Protein AF-A0A7S1FC32-F1 (afdb_monomer_lite)

Radius of gyration: 18.6 Å; chains: 1; bounding box: 52×44×43 Å

Foldseek 3Di:
DQLVVLLVVLLVLLCVVCVVPPPPRDDDDDLPDEDDLPAQEDEQ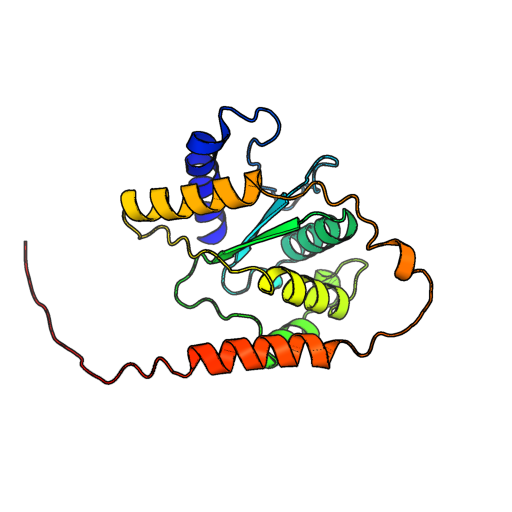RQDVCQLLALSSLRNLLSCVVSVHYYAYEYADPPGDQDDPVNLVVLQPHDPSSNPPDHSVSSVVSSLRNVVDPYQYAYPPDDPVVNNVSSNVVSVVVVPDPPPPCPVPPPPVDDDPDPCPVVSVVSVVVVVVVVVVPPPDDDDDDDDDDD

Sequence (194 aa):
GEAVCAAFLMKELLLQHLTHLVEAVPHVLTEKETLPPNTRTVIVICSNGCFRQPHYVRQILEAEAAGVSFVPVVVEENFRFPCDLFYEEILELPPNVFGDCNAHDLIDVIGRIFLDIATGVFCQDSEKVLAVRVASLAARIAWQPTTKSTYREKRAHGTTFARTSEIQLHFDKLRDTASDCSLSSKADSWVAEV

Organism: Noctiluca scintillans (NCBI:txid2966)

Structure (mmCIF, N/CA/C/O backbone):
data_AF-A0A7S1FC32-F1
#
_entry.id   AF-A0A7S1FC32-F1
#
loop_
_atom_site.group_PDB
_atom_site.id
_atom_site.type_symbol
_atom_site.label_atom_id
_atom_site.label_alt_id
_atom_site.label_comp_id
_atom_site.label_asym_id
_atom_site.label_entity_id
_atom_site.label_seq_id
_atom_site.pdbx_PDB_ins_code
_atom_site.Cartn_x
_atom_site.Cartn_y
_atom_site.Cartn_z
_atom_site.occupancy
_atom_site.B_iso_or_equiv
_atom_site.auth_seq_id
_atom_site.auth_comp_id
_atom_site.auth_asym_id
_atom_site.auth_atom_id
_atom_site.pdbx_PDB_model_num
ATOM 1 N N . GLY A 1 1 ? -1.340 15.687 0.206 1.00 78.69 1 GLY A N 1
ATOM 2 C CA . GLY A 1 1 ? -2.350 15.014 -0.632 1.00 78.69 1 GLY A CA 1
ATOM 3 C C . GLY A 1 1 ? -3.261 14.182 0.243 1.00 78.69 1 GLY A C 1
ATOM 4 O O . GLY A 1 1 ? -2.867 13.866 1.363 1.00 78.69 1 GLY A O 1
ATOM 5 N N . GLU A 1 2 ? -4.449 13.841 -0.248 1.00 88.75 2 GLU A N 1
ATOM 6 C CA . GLU A 1 2 ? -5.474 13.082 0.490 1.00 88.75 2 GLU A CA 1
ATOM 7 C C . GLU A 1 2 ? -4.938 11.751 1.035 1.00 88.75 2 GLU A C 1
ATOM 9 O O . GLU A 1 2 ? -5.150 11.449 2.205 1.00 88.75 2 GLU A O 1
ATOM 14 N N . ALA A 1 3 ? -4.110 11.037 0.261 1.00 94.38 3 ALA A N 1
ATOM 15 C CA . ALA A 1 3 ? -3.444 9.804 0.693 1.00 94.38 3 ALA A CA 1
ATOM 16 C C . ALA A 1 3 ? -2.614 9.956 1.979 1.00 94.38 3 ALA A C 1
ATOM 18 O O . ALA A 1 3 ? -2.668 9.105 2.861 1.00 94.38 3 ALA A O 1
ATOM 19 N N . VAL A 1 4 ? -1.870 11.057 2.119 1.00 94.81 4 VAL A N 1
ATOM 20 C CA . VAL A 1 4 ? -1.062 11.315 3.322 1.00 94.81 4 VAL A CA 1
ATOM 21 C C . VAL A 1 4 ? -1.974 11.576 4.519 1.00 94.81 4 VAL A C 1
ATOM 23 O O . VAL A 1 4 ? -1.743 11.037 5.596 1.00 94.81 4 VAL A O 1
ATOM 26 N N . CYS A 1 5 ? -3.039 12.359 4.326 1.00 95.31 5 CYS A N 1
ATOM 27 C CA . CYS A 1 5 ? -4.031 12.610 5.371 1.00 95.31 5 CYS A CA 1
ATOM 28 C C . CYS A 1 5 ? -4.703 11.305 5.824 1.00 95.31 5 CYS A C 1
ATOM 30 O O . CYS A 1 5 ? -4.748 11.029 7.022 1.00 95.31 5 CYS A O 1
ATOM 32 N N . ALA A 1 6 ? -5.126 10.465 4.876 1.00 96.06 6 ALA A N 1
ATOM 33 C CA . ALA A 1 6 ? -5.700 9.154 5.153 1.00 96.06 6 ALA A CA 1
ATOM 34 C C . ALA A 1 6 ? -4.716 8.232 5.889 1.00 96.06 6 ALA A C 1
ATOM 36 O O . ALA A 1 6 ? -5.108 7.551 6.833 1.00 96.06 6 ALA A O 1
ATOM 37 N N . ALA A 1 7 ? -3.428 8.248 5.527 1.00 97.50 7 ALA A N 1
ATOM 38 C CA . ALA A 1 7 ? -2.396 7.473 6.215 1.00 97.50 7 ALA A CA 1
ATOM 39 C C . ALA A 1 7 ? -2.260 7.870 7.696 1.00 97.50 7 ALA A C 1
ATOM 41 O O . ALA A 1 7 ? -2.220 6.999 8.565 1.00 97.50 7 ALA A O 1
ATOM 42 N N . PHE A 1 8 ? -2.230 9.174 7.999 1.00 97.50 8 PHE A N 1
ATOM 43 C CA . PHE A 1 8 ? -2.172 9.660 9.382 1.00 97.50 8 PHE A CA 1
ATOM 44 C C . PHE A 1 8 ? -3.459 9.369 10.156 1.00 97.50 8 PHE A C 1
ATOM 46 O O . PHE A 1 8 ? -3.384 8.893 11.285 1.00 97.50 8 PHE A O 1
ATOM 53 N N . LEU A 1 9 ? -4.630 9.577 9.547 1.00 96.44 9 LEU A N 1
ATOM 54 C CA . LEU A 1 9 ? -5.909 9.225 10.164 1.00 96.44 9 LEU A CA 1
ATOM 55 C C . LEU A 1 9 ? -5.961 7.732 10.510 1.00 96.44 9 LEU A C 1
ATOM 57 O O . LEU A 1 9 ? -6.300 7.359 11.630 1.00 96.44 9 LEU A O 1
ATOM 61 N N . MET A 1 10 ? -5.569 6.868 9.573 1.00 96.69 10 MET A N 1
ATOM 62 C CA . MET A 1 10 ? -5.528 5.431 9.812 1.00 96.69 10 MET A CA 1
ATOM 63 C C . MET A 1 10 ? -4.520 5.036 10.875 1.00 96.69 10 MET A C 1
ATOM 65 O O . MET A 1 10 ? -4.824 4.146 11.659 1.00 96.69 10 MET A O 1
ATOM 69 N N . LYS A 1 11 ? -3.351 5.680 10.937 1.00 97.12 11 LYS A N 1
ATOM 70 C CA . LYS A 1 11 ? -2.395 5.461 12.026 1.00 97.12 11 LYS A CA 1
ATOM 71 C C . LYS A 1 11 ? -3.059 5.704 13.383 1.00 97.12 11 LYS A C 1
ATOM 73 O O . LYS A 1 11 ? -2.991 4.826 14.239 1.00 97.12 11 LYS A O 1
ATOM 78 N N . GLU A 1 12 ? -3.732 6.841 13.559 1.00 96.94 12 GLU A N 1
ATOM 79 C CA . GLU A 1 12 ? -4.406 7.183 14.820 1.00 96.94 12 GLU A CA 1
ATOM 80 C C . GLU A 1 12 ? -5.538 6.206 15.165 1.00 96.94 12 GLU A C 1
ATOM 82 O O . GLU A 1 12 ? -5.648 5.755 16.305 1.00 96.94 12 GLU A O 1
ATOM 87 N N . LEU A 1 13 ? -6.351 5.812 14.182 1.00 96.69 13 LEU A N 1
ATOM 88 C CA . LEU A 1 13 ? -7.443 4.863 14.409 1.00 96.69 13 LEU A CA 1
ATOM 89 C C . LEU A 1 13 ? -6.926 3.439 14.680 1.00 96.69 13 LEU A C 1
ATOM 91 O O . LEU A 1 13 ? -7.423 2.759 15.574 1.00 96.69 13 LEU A O 1
ATOM 95 N N . LEU A 1 14 ? -5.900 2.980 13.956 1.00 96.75 14 LEU A N 1
ATOM 96 C CA . LEU A 1 14 ? -5.295 1.659 14.158 1.00 96.75 14 LEU A CA 1
ATOM 97 C C . LEU A 1 14 ? -4.626 1.543 15.525 1.00 96.75 14 LEU A C 1
ATOM 99 O O . LEU A 1 14 ? -4.700 0.479 16.139 1.00 96.75 14 LEU A O 1
ATOM 103 N N . LEU A 1 15 ? -4.013 2.619 16.031 1.00 95.69 15 LEU A N 1
ATOM 104 C CA . LEU A 1 15 ? -3.405 2.629 17.363 1.00 95.69 15 LEU A CA 1
ATOM 105 C C . LEU A 1 15 ? -4.393 2.188 18.445 1.00 95.69 15 LEU A C 1
ATOM 107 O O . LEU A 1 15 ? -4.010 1.419 19.322 1.00 95.69 15 LEU A O 1
ATOM 111 N N . GLN A 1 16 ? -5.667 2.577 18.341 1.00 95.44 16 GLN A N 1
ATOM 112 C CA . GLN A 1 16 ? -6.713 2.192 19.296 1.00 95.44 16 GLN A CA 1
ATOM 113 C C . GLN A 1 16 ? -6.929 0.672 19.350 1.00 95.44 16 GLN A C 1
ATOM 115 O O . GLN A 1 16 ? -7.218 0.121 20.413 1.00 95.44 16 GLN A O 1
ATOM 120 N N . HIS A 1 17 ? -6.731 -0.019 18.226 1.00 95.31 17 HIS A N 1
ATOM 121 C CA . HIS A 1 17 ? -6.884 -1.469 18.116 1.00 95.31 17 HIS A CA 1
ATOM 122 C C . HIS A 1 17 ? -5.584 -2.239 18.374 1.00 95.31 17 HIS A C 1
ATOM 124 O O . HIS A 1 17 ? -5.639 -3.409 18.745 1.00 95.31 17 HIS A O 1
ATOM 130 N N . LEU A 1 18 ? -4.424 -1.602 18.204 1.00 92.94 18 LEU A N 1
ATOM 131 C CA . LEU A 1 18 ? -3.104 -2.237 18.295 1.00 92.94 18 LEU A CA 1
ATOM 132 C C . LEU A 1 18 ? -2.361 -1.920 19.603 1.00 92.94 18 LEU A C 1
ATOM 134 O O . LEU A 1 18 ? -1.224 -2.346 19.772 1.00 92.94 18 LEU A O 1
ATOM 138 N N . THR A 1 19 ? -2.996 -1.234 20.560 1.00 91.56 19 THR A N 1
ATOM 139 C CA . THR A 1 19 ? -2.400 -0.872 21.867 1.00 91.56 19 THR A CA 1
ATOM 140 C C . THR A 1 19 ? -1.794 -2.049 22.639 1.00 91.56 19 THR A C 1
ATOM 142 O O . THR A 1 19 ? -0.833 -1.873 23.382 1.00 91.56 19 THR A O 1
ATOM 145 N N . HIS A 1 20 ? -2.333 -3.256 22.460 1.00 90.44 20 HIS A N 1
ATOM 146 C CA . HIS A 1 20 ? -1.852 -4.477 23.107 1.00 90.44 20 HIS A CA 1
ATOM 147 C C . HIS A 1 20 ? -0.639 -5.112 22.399 1.00 90.44 20 HIS A C 1
ATOM 149 O O . HIS A 1 20 ? -0.040 -6.047 22.928 1.00 90.44 20 HIS A O 1
ATOM 155 N N . LEU A 1 21 ? -0.258 -4.607 21.222 1.00 87.50 21 LEU A N 1
ATOM 156 C CA . LEU A 1 21 ? 0.836 -5.097 20.389 1.00 87.50 21 LEU A CA 1
ATOM 157 C C . LEU A 1 21 ? 1.914 -4.014 20.272 1.00 87.50 21 LEU A C 1
ATOM 159 O O . LEU A 1 21 ? 1.967 -3.271 19.296 1.00 87.50 21 LEU A O 1
ATOM 163 N N . VAL A 1 22 ? 2.810 -3.941 21.261 1.00 83.50 22 VAL A N 1
ATOM 164 C CA . VAL A 1 22 ? 3.895 -2.935 21.307 1.00 83.50 22 VAL A CA 1
ATOM 165 C C . VAL A 1 22 ? 4.776 -2.966 20.046 1.00 83.50 22 VAL A C 1
ATOM 167 O O . VAL A 1 22 ? 5.282 -1.935 19.616 1.00 83.50 22 VAL A O 1
ATOM 170 N N . GLU A 1 23 ? 4.919 -4.133 19.413 1.00 85.81 23 GLU A N 1
ATOM 171 C CA . GLU A 1 23 ? 5.690 -4.312 18.174 1.00 85.81 23 GLU A CA 1
ATOM 172 C C . GLU A 1 23 ? 4.935 -3.893 16.897 1.00 85.81 23 GLU A C 1
ATOM 174 O O . GLU A 1 23 ? 5.542 -3.826 15.831 1.00 85.81 23 GLU A O 1
ATOM 179 N N . ALA A 1 24 ? 3.628 -3.623 16.977 1.00 84.31 24 ALA A N 1
ATOM 180 C CA . ALA A 1 24 ? 2.762 -3.357 15.824 1.00 84.31 24 ALA A CA 1
ATOM 181 C C . ALA A 1 24 ? 2.322 -1.887 15.720 1.00 84.31 24 ALA A C 1
ATOM 183 O O . ALA A 1 24 ? 1.296 -1.588 15.111 1.00 84.31 24 ALA A O 1
ATOM 184 N N . VAL A 1 25 ? 3.080 -0.961 16.314 1.00 91.50 25 VAL A N 1
ATOM 185 C CA . VAL A 1 25 ? 2.805 0.480 16.221 1.00 91.50 25 VAL A CA 1
ATOM 186 C C . VAL A 1 25 ? 2.907 0.928 14.754 1.00 91.50 25 VAL A C 1
ATOM 188 O O . VAL A 1 25 ? 3.991 0.831 14.173 1.00 91.50 25 VAL A O 1
ATOM 191 N N . PRO A 1 26 ? 1.821 1.439 14.137 1.00 94.81 26 PRO A N 1
ATOM 192 C CA . PRO A 1 26 ? 1.869 1.873 12.747 1.00 94.81 26 PRO A CA 1
ATOM 193 C C . PRO A 1 26 ? 2.801 3.076 12.562 1.00 94.81 26 PRO A C 1
ATOM 195 O O . PRO A 1 26 ? 2.748 4.056 13.313 1.00 94.81 26 PRO A O 1
ATOM 198 N N . HIS A 1 27 ? 3.619 3.029 11.512 1.00 96.50 27 HIS A N 1
ATOM 199 C CA . HIS A 1 27 ? 4.513 4.113 11.106 1.00 96.50 27 HIS A CA 1
ATOM 200 C C . HIS A 1 27 ? 4.222 4.521 9.662 1.00 96.50 27 HIS A C 1
ATOM 202 O O . HIS A 1 27 ? 4.074 3.664 8.794 1.00 96.50 27 HIS A O 1
ATOM 208 N N . VAL A 1 28 ? 4.136 5.828 9.409 1.00 97.62 28 VAL A N 1
ATOM 209 C CA . VAL A 1 28 ? 3.947 6.377 8.059 1.00 97.62 28 VAL A CA 1
ATOM 210 C C . VAL A 1 28 ? 5.320 6.758 7.529 1.00 97.62 28 VAL A C 1
ATOM 212 O O . VAL A 1 28 ? 5.948 7.663 8.075 1.00 97.62 28 VAL A O 1
ATOM 215 N N . LEU A 1 29 ? 5.776 6.068 6.483 1.00 97.69 29 LEU A N 1
ATOM 216 C CA . LEU A 1 29 ? 7.071 6.349 5.872 1.00 97.69 29 LEU A CA 1
ATOM 217 C C . LEU A 1 29 ? 7.048 7.682 5.124 1.00 97.69 29 LEU A C 1
ATOM 219 O O . LEU A 1 29 ? 6.144 7.966 4.339 1.00 97.69 29 LEU A O 1
ATOM 223 N N . THR A 1 30 ? 8.082 8.485 5.339 1.00 97.00 30 THR A N 1
ATOM 224 C CA . THR A 1 30 ? 8.369 9.678 4.538 1.00 97.00 30 THR A CA 1
ATOM 225 C C . THR A 1 30 ? 9.173 9.314 3.288 1.00 97.00 30 THR A C 1
ATOM 227 O O . THR A 1 30 ? 9.735 8.226 3.183 1.00 97.00 30 THR A O 1
ATOM 230 N N . GLU A 1 31 ? 9.288 10.236 2.331 1.00 95.88 31 GLU A N 1
ATOM 231 C CA . GLU A 1 31 ? 9.962 9.994 1.042 1.00 95.88 31 GLU A CA 1
ATOM 232 C C . GLU A 1 31 ? 11.430 9.545 1.173 1.00 95.88 31 GLU A C 1
ATOM 234 O O . GLU A 1 31 ? 11.953 8.831 0.313 1.00 95.88 31 GLU A O 1
ATOM 239 N N . LYS A 1 32 ? 12.098 9.975 2.252 1.00 96.94 32 LYS A N 1
ATOM 240 C CA . LYS A 1 32 ? 13.522 9.720 2.524 1.00 96.94 32 LYS A CA 1
ATOM 241 C C . LYS A 1 32 ? 13.759 8.478 3.377 1.00 96.94 32 LYS A C 1
ATOM 243 O O . LYS A 1 32 ? 14.897 8.035 3.490 1.00 96.94 32 LYS A O 1
ATOM 248 N N . GLU A 1 33 ? 12.715 7.943 3.997 1.00 97.12 33 GLU A N 1
ATOM 249 C CA . GLU A 1 33 ? 12.829 6.769 4.851 1.00 97.12 33 GLU A CA 1
ATOM 250 C C . GLU A 1 33 ? 12.877 5.488 4.015 1.00 97.12 33 GLU A C 1
ATOM 252 O O . GLU A 1 33 ? 12.403 5.428 2.873 1.00 97.12 33 GLU A O 1
ATOM 257 N N . THR A 1 34 ? 13.490 4.464 4.596 1.00 95.75 34 THR A N 1
ATOM 258 C CA . THR A 1 34 ? 13.509 3.089 4.090 1.00 95.75 34 THR A CA 1
ATOM 259 C C . THR A 1 34 ? 12.627 2.223 4.971 1.00 95.75 34 THR A C 1
ATOM 261 O O . THR A 1 34 ? 12.350 2.567 6.124 1.00 95.75 34 THR A O 1
ATOM 264 N N . LEU A 1 35 ? 12.226 1.067 4.455 1.00 96.25 35 LEU A N 1
ATOM 265 C CA . LEU A 1 35 ?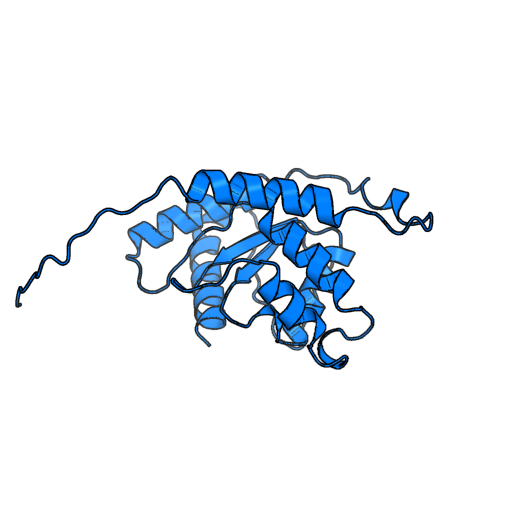 11.449 0.117 5.239 1.00 96.25 35 LEU A CA 1
ATOM 266 C C . LEU A 1 35 ? 12.228 -0.365 6.486 1.00 96.25 35 LEU A C 1
ATOM 268 O O . LEU A 1 35 ? 13.369 -0.818 6.354 1.00 96.25 35 LEU A O 1
ATOM 272 N N . PRO A 1 36 ? 11.643 -0.320 7.701 1.00 95.44 36 PRO A N 1
ATOM 273 C CA . PRO A 1 36 ? 12.274 -0.890 8.887 1.00 95.44 36 PRO A CA 1
ATOM 274 C C . PRO A 1 36 ? 12.515 -2.404 8.734 1.00 95.44 36 PRO A C 1
ATOM 276 O O . PRO A 1 36 ? 11.639 -3.109 8.226 1.00 95.44 36 PRO A O 1
ATOM 279 N N . PRO A 1 37 ? 13.642 -2.949 9.232 1.00 92.62 37 PRO A N 1
ATOM 280 C CA . PRO A 1 37 ? 14.048 -4.337 8.971 1.00 92.62 37 PRO A CA 1
ATOM 281 C C . PRO A 1 37 ? 13.126 -5.396 9.593 1.00 92.62 37 PRO A C 1
ATOM 283 O O . PRO A 1 37 ? 13.114 -6.538 9.147 1.00 92.62 37 PRO A O 1
ATOM 286 N N . ASN A 1 38 ? 12.347 -5.026 10.612 1.00 91.94 38 ASN A N 1
ATOM 287 C CA . ASN A 1 38 ? 11.431 -5.928 11.316 1.00 91.94 38 ASN A CA 1
ATOM 288 C C . ASN A 1 38 ? 9.975 -5.782 10.848 1.00 91.94 38 ASN A C 1
ATOM 290 O O . ASN A 1 38 ? 9.065 -6.297 11.500 1.00 91.94 38 ASN A O 1
ATOM 294 N N . THR A 1 39 ? 9.738 -5.063 9.748 1.00 94.62 39 THR A N 1
ATOM 295 C CA . THR A 1 39 ? 8.392 -4.911 9.193 1.00 94.62 39 THR A CA 1
ATOM 296 C C . THR A 1 39 ? 7.863 -6.271 8.747 1.00 94.62 39 THR A C 1
ATOM 298 O O . THR A 1 39 ? 8.551 -6.995 8.037 1.00 94.62 39 THR A O 1
ATOM 301 N N . ARG A 1 40 ? 6.642 -6.627 9.163 1.00 93.31 40 ARG A N 1
ATOM 302 C CA . ARG A 1 40 ? 5.955 -7.864 8.731 1.00 93.31 40 ARG A CA 1
ATOM 303 C C . ARG A 1 40 ? 4.798 -7.602 7.775 1.00 93.31 40 ARG A C 1
ATOM 305 O O . ARG A 1 40 ? 4.471 -8.461 6.961 1.00 93.31 40 ARG A O 1
ATOM 312 N N . THR A 1 41 ? 4.212 -6.411 7.862 1.00 95.06 41 THR A N 1
ATOM 313 C CA . THR A 1 41 ? 3.053 -6.002 7.072 1.00 95.06 41 THR A CA 1
ATOM 314 C C . THR A 1 41 ? 3.215 -4.551 6.641 1.00 95.06 41 THR A C 1
ATOM 316 O O . THR A 1 41 ? 3.586 -3.707 7.455 1.00 95.06 41 THR A O 1
ATOM 319 N N . VAL A 1 42 ? 2.906 -4.254 5.382 1.00 97.19 42 VAL A N 1
ATOM 320 C CA . VAL A 1 42 ? 2.833 -2.893 4.842 1.00 97.19 42 VAL A CA 1
ATOM 321 C C . VAL A 1 42 ? 1.398 -2.599 4.435 1.00 97.19 42 VAL A C 1
ATOM 323 O O . VAL A 1 42 ? 0.797 -3.330 3.648 1.00 97.19 42 VAL A O 1
ATOM 326 N N . ILE A 1 43 ? 0.852 -1.506 4.962 1.00 97.62 43 ILE A N 1
ATOM 327 C CA . ILE A 1 43 ? -0.436 -0.973 4.522 1.00 97.62 43 ILE A CA 1
ATOM 328 C C . ILE A 1 43 ? -0.173 -0.086 3.307 1.00 97.62 43 ILE A C 1
ATOM 330 O O . ILE A 1 43 ? 0.536 0.915 3.405 1.00 97.62 43 ILE A O 1
ATOM 334 N N . VAL A 1 44 ? -0.732 -0.463 2.163 1.00 98.00 44 VAL A N 1
ATOM 335 C CA . VAL A 1 44 ? -0.535 0.237 0.891 1.00 98.00 44 VAL A CA 1
ATOM 336 C C . VAL A 1 44 ? -1.688 1.216 0.709 1.00 98.00 44 VAL A C 1
ATOM 338 O O . VAL A 1 44 ? -2.825 0.804 0.501 1.00 98.00 44 VAL A O 1
ATOM 341 N N . ILE A 1 45 ? -1.404 2.514 0.816 1.00 98.06 45 ILE A N 1
ATOM 342 C CA . ILE A 1 45 ? -2.404 3.573 0.628 1.00 98.06 45 ILE A CA 1
ATOM 343 C C . ILE A 1 45 ? -2.619 3.806 -0.865 1.00 98.06 45 ILE A C 1
ATOM 345 O O . ILE A 1 45 ? -1.778 4.408 -1.531 1.00 98.06 45 ILE A O 1
ATOM 349 N N . CYS A 1 46 ? -3.734 3.322 -1.387 1.00 97.81 46 CYS A N 1
ATOM 350 C CA . CYS A 1 46 ? -4.082 3.339 -2.795 1.00 97.81 46 CYS A CA 1
ATOM 351 C C . CYS A 1 46 ? -4.920 4.579 -3.130 1.00 97.81 46 CYS A C 1
ATOM 353 O O . CYS A 1 46 ? -6.118 4.644 -2.845 1.00 97.81 46 CYS A O 1
ATOM 355 N N . SER A 1 47 ? -4.270 5.555 -3.758 1.00 97.06 47 SER A N 1
ATOM 356 C CA . SER A 1 47 ? -4.883 6.746 -4.353 1.00 97.06 47 SER A CA 1
ATOM 357 C C . SER A 1 47 ? -4.580 6.802 -5.852 1.00 97.06 47 SER A C 1
ATOM 359 O O . SER A 1 47 ? -3.658 6.122 -6.328 1.00 97.06 47 SER A O 1
ATOM 361 N N . ASN A 1 48 ? -5.304 7.612 -6.624 1.00 95.38 48 ASN A N 1
ATOM 362 C CA . ASN A 1 48 ? -5.002 7.758 -8.043 1.00 95.38 48 ASN A CA 1
ATOM 363 C C . ASN A 1 48 ? -3.575 8.302 -8.237 1.00 95.38 48 ASN A C 1
ATOM 365 O O . ASN A 1 48 ? -3.169 9.311 -7.662 1.00 95.38 48 ASN A O 1
ATOM 369 N N . GLY A 1 49 ? -2.776 7.584 -9.032 1.00 94.62 49 GLY A N 1
ATOM 370 C CA . GLY A 1 49 ? -1.391 7.954 -9.332 1.00 94.62 49 GLY A CA 1
ATOM 371 C C . GLY A 1 49 ? -0.354 7.639 -8.245 1.00 94.62 49 GLY A C 1
ATOM 372 O O . GLY A 1 49 ? 0.808 7.993 -8.443 1.00 94.62 49 GLY A O 1
ATOM 373 N N . CYS A 1 50 ? -0.701 6.955 -7.143 1.00 96.19 50 CYS A N 1
ATOM 374 C CA . CYS A 1 50 ? 0.275 6.603 -6.093 1.00 96.19 50 CYS A CA 1
ATOM 375 C C . CYS A 1 50 ? 1.483 5.812 -6.639 1.00 96.19 50 CYS A C 1
ATOM 377 O O . CYS A 1 50 ? 2.627 6.114 -6.306 1.00 96.19 50 CYS A O 1
ATOM 379 N N . PHE A 1 51 ? 1.255 4.898 -7.587 1.00 96.75 51 PHE A N 1
ATOM 380 C CA . PHE A 1 51 ? 2.299 4.095 -8.238 1.00 96.75 51 PHE A CA 1
ATOM 381 C C . PHE A 1 51 ? 3.160 4.853 -9.264 1.00 96.75 51 PHE A C 1
ATOM 383 O O . PHE A 1 51 ? 4.032 4.261 -9.888 1.00 96.75 51 PHE A O 1
ATOM 390 N N . ARG A 1 52 ? 2.937 6.161 -9.450 1.00 96.00 52 ARG A N 1
ATOM 391 C CA . ARG A 1 52 ? 3.782 7.029 -10.290 1.00 96.00 52 ARG A CA 1
ATOM 392 C C . ARG A 1 52 ? 4.836 7.782 -9.471 1.00 96.00 52 ARG A C 1
ATOM 394 O O . ARG A 1 52 ? 5.691 8.450 -10.045 1.00 96.00 52 ARG A O 1
ATOM 401 N N . GLN A 1 53 ? 4.761 7.709 -8.140 1.00 96.00 53 GLN A N 1
ATOM 402 C CA . GLN A 1 53 ? 5.661 8.418 -7.234 1.00 96.00 53 GLN A CA 1
ATOM 403 C C . GLN A 1 53 ? 6.934 7.586 -6.991 1.00 96.00 53 GLN A C 1
ATOM 405 O O . GLN A 1 53 ? 6.831 6.506 -6.406 1.00 96.00 53 GLN A O 1
ATOM 410 N N . PRO A 1 54 ? 8.140 8.066 -7.368 1.00 96.19 54 PRO A N 1
ATOM 411 C CA . PRO A 1 54 ? 9.372 7.273 -7.271 1.00 96.19 54 PRO A CA 1
ATOM 412 C C . PRO A 1 54 ? 9.669 6.741 -5.862 1.00 96.19 54 PRO A C 1
ATOM 414 O O . PRO A 1 54 ? 10.055 5.588 -5.693 1.00 96.19 54 PRO A O 1
ATOM 417 N N . HIS A 1 55 ? 9.453 7.558 -4.824 1.00 96.00 55 HIS A N 1
ATOM 418 C CA . HIS A 1 55 ? 9.690 7.138 -3.439 1.00 96.00 55 HIS A CA 1
ATOM 419 C C . HIS A 1 55 ? 8.723 6.030 -2.994 1.00 96.00 55 HIS A C 1
ATOM 421 O O . HIS A 1 55 ? 9.133 5.114 -2.286 1.00 96.00 55 HIS A O 1
ATOM 427 N N . TYR A 1 56 ? 7.468 6.090 -3.443 1.00 96.81 56 TYR A N 1
ATOM 428 C CA . TYR A 1 56 ? 6.434 5.111 -3.122 1.00 96.81 56 TYR A CA 1
ATOM 429 C C . TYR A 1 56 ? 6.713 3.773 -3.817 1.00 96.81 56 TYR A C 1
ATOM 431 O O . TYR A 1 56 ? 6.678 2.720 -3.185 1.00 96.81 56 TYR A O 1
ATOM 439 N N . VAL A 1 57 ? 7.087 3.821 -5.101 1.00 97.38 57 VAL A N 1
ATOM 440 C CA . VAL A 1 57 ? 7.514 2.649 -5.884 1.00 97.38 57 VAL A CA 1
ATOM 441 C C . VAL A 1 57 ? 8.726 1.974 -5.245 1.00 97.38 57 VAL A C 1
ATOM 443 O O . VAL A 1 57 ? 8.694 0.766 -5.009 1.00 97.38 57 VAL A O 1
ATOM 446 N N . ARG A 1 58 ? 9.755 2.750 -4.881 1.00 96.75 58 ARG A N 1
ATOM 447 C CA . ARG A 1 58 ? 10.931 2.247 -4.158 1.00 96.75 58 ARG A CA 1
ATOM 448 C C . ARG A 1 58 ? 10.535 1.504 -2.879 1.00 96.75 58 ARG A C 1
ATOM 450 O O . ARG A 1 58 ? 10.981 0.383 -2.672 1.00 96.75 58 ARG A O 1
ATOM 457 N N . GLN A 1 59 ? 9.678 2.094 -2.046 1.00 97.50 59 GLN A N 1
ATOM 458 C CA . GLN A 1 59 ? 9.253 1.496 -0.773 1.00 97.50 59 GLN A CA 1
ATOM 459 C C . GLN A 1 59 ? 8.433 0.209 -0.959 1.00 97.50 59 GLN A C 1
ATOM 461 O O . GLN A 1 59 ? 8.600 -0.740 -0.193 1.00 97.50 59 GLN A O 1
ATOM 466 N N . ILE A 1 60 ? 7.587 0.140 -1.991 1.00 97.69 60 ILE A N 1
ATOM 467 C CA . ILE A 1 60 ? 6.858 -1.086 -2.346 1.00 97.69 60 ILE A CA 1
ATOM 468 C C . ILE A 1 60 ? 7.820 -2.200 -2.764 1.00 97.69 60 ILE A C 1
ATOM 470 O O . ILE A 1 60 ? 7.686 -3.336 -2.307 1.00 97.69 60 ILE A O 1
ATOM 474 N N . LEU A 1 61 ? 8.806 -1.882 -3.604 1.00 96.44 61 LEU A N 1
ATOM 475 C CA . LEU A 1 61 ? 9.802 -2.849 -4.063 1.00 96.44 61 LEU A CA 1
ATOM 476 C C . LEU A 1 61 ? 10.731 -3.297 -2.921 1.00 96.44 61 LEU A C 1
ATOM 478 O O . LEU A 1 61 ? 11.042 -4.483 -2.825 1.00 96.44 61 LEU A O 1
ATOM 482 N N . GLU A 1 62 ? 11.108 -2.392 -2.010 1.00 96.00 62 GLU A N 1
ATOM 483 C CA . GLU A 1 62 ? 11.822 -2.723 -0.766 1.00 96.00 62 GLU A CA 1
ATOM 484 C C . GLU A 1 62 ? 11.013 -3.708 0.099 1.00 96.00 62 GLU A C 1
ATOM 486 O O . GLU A 1 62 ? 11.565 -4.694 0.589 1.00 96.00 62 GLU A O 1
ATOM 491 N N . ALA A 1 63 ? 9.701 -3.494 0.247 1.00 96.56 63 ALA A N 1
ATOM 492 C CA . ALA A 1 63 ? 8.816 -4.382 1.004 1.00 96.56 63 ALA A CA 1
ATOM 493 C C . ALA A 1 63 ? 8.650 -5.762 0.360 1.00 96.56 63 ALA A C 1
ATOM 495 O O . ALA A 1 63 ? 8.769 -6.781 1.046 1.00 96.56 63 ALA A O 1
ATOM 496 N N . GLU A 1 64 ? 8.473 -5.817 -0.960 1.00 95.38 64 GLU A N 1
ATOM 497 C CA . GLU A 1 64 ? 8.474 -7.081 -1.699 1.00 95.38 64 GLU A CA 1
ATOM 498 C C . GLU A 1 64 ? 9.813 -7.812 -1.517 1.00 95.38 64 GLU A C 1
ATOM 500 O O . GLU A 1 64 ? 9.850 -9.017 -1.259 1.00 95.38 64 GLU A O 1
ATOM 505 N N . ALA A 1 65 ? 10.934 -7.092 -1.612 1.00 94.31 65 ALA A N 1
ATOM 506 C CA . ALA A 1 65 ? 12.260 -7.662 -1.414 1.00 94.31 65 ALA A CA 1
ATOM 507 C C . ALA A 1 65 ? 12.497 -8.126 0.036 1.00 94.31 65 ALA A C 1
ATOM 509 O O . ALA A 1 65 ? 13.317 -9.017 0.265 1.00 94.31 65 ALA A O 1
ATOM 510 N N . ALA A 1 66 ? 11.782 -7.575 1.011 1.00 94.94 66 ALA A N 1
ATOM 511 C CA . ALA A 1 66 ? 11.795 -8.047 2.391 1.00 94.94 66 ALA A CA 1
ATOM 512 C C . ALA A 1 66 ? 10.840 -9.236 2.635 1.00 94.94 66 ALA A C 1
ATOM 514 O O . ALA A 1 66 ? 10.878 -9.832 3.709 1.00 94.94 66 ALA A O 1
ATOM 515 N N . GLY A 1 67 ? 10.023 -9.629 1.648 1.00 93.56 67 GLY A N 1
ATOM 516 C CA . GLY A 1 67 ? 9.028 -10.697 1.803 1.00 93.56 67 GLY A CA 1
ATOM 517 C C . GLY A 1 67 ? 7.894 -10.313 2.755 1.00 93.56 67 GLY A C 1
ATOM 518 O O . GLY A 1 67 ? 7.353 -11.172 3.450 1.00 93.56 67 GLY A O 1
ATOM 519 N N . VAL A 1 68 ? 7.587 -9.018 2.818 1.00 94.12 68 VAL A N 1
ATOM 520 C CA . VAL A 1 68 ? 6.547 -8.440 3.666 1.00 94.12 68 VAL A CA 1
ATOM 521 C C . VAL A 1 68 ? 5.183 -8.611 3.012 1.00 94.12 68 VAL A C 1
ATOM 523 O O . VAL A 1 68 ? 5.054 -8.483 1.796 1.00 94.12 68 VAL A O 1
ATOM 526 N N . SER A 1 69 ? 4.151 -8.880 3.808 1.00 94.06 69 SER A N 1
ATOM 527 C CA . SER A 1 69 ? 2.791 -8.950 3.275 1.00 94.06 69 SER A CA 1
ATO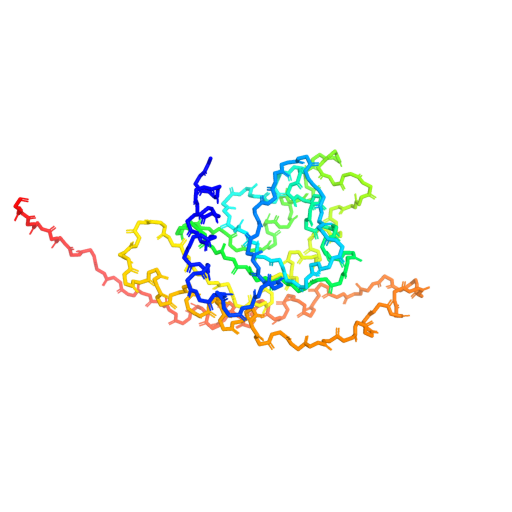M 528 C C . SER A 1 69 ? 2.207 -7.555 3.075 1.00 94.06 69 SER A C 1
ATOM 530 O O . SER A 1 69 ? 2.481 -6.631 3.846 1.00 94.06 69 SER A O 1
ATOM 532 N N . PHE A 1 70 ? 1.304 -7.424 2.111 1.00 96.00 70 PHE A N 1
ATOM 533 C CA . PHE A 1 70 ? 0.638 -6.163 1.812 1.00 96.00 70 PHE A CA 1
ATOM 534 C C . PHE A 1 70 ? -0.814 -6.159 2.294 1.00 96.00 70 PHE A C 1
ATOM 536 O O . PHE A 1 70 ? -1.478 -7.188 2.330 1.00 96.00 70 PHE A O 1
ATOM 543 N N . VAL A 1 71 ? -1.313 -4.987 2.677 1.00 96.75 71 VAL A N 1
ATOM 544 C CA . VAL A 1 71 ? -2.734 -4.747 2.954 1.00 96.75 71 VAL A CA 1
ATOM 545 C C . VAL A 1 71 ? -3.156 -3.507 2.166 1.00 96.75 71 VAL A C 1
ATOM 547 O O . VAL A 1 71 ? -2.861 -2.392 2.606 1.00 96.75 71 VAL A O 1
ATOM 550 N N . PRO A 1 72 ? -3.796 -3.659 0.992 1.00 97.69 72 PRO A N 1
ATOM 551 C CA . PRO A 1 72 ? -4.241 -2.512 0.207 1.00 97.69 72 PRO A CA 1
ATOM 552 C C . PRO A 1 72 ? -5.419 -1.788 0.866 1.00 97.69 72 PRO A C 1
ATOM 554 O O . PRO A 1 72 ? -6.408 -2.410 1.272 1.00 97.69 72 PRO A O 1
ATOM 557 N N . VAL A 1 73 ? -5.326 -0.459 0.925 1.00 97.94 73 VAL A N 1
ATOM 558 C CA . VAL A 1 73 ? -6.384 0.436 1.398 1.00 97.94 73 VAL A CA 1
ATOM 559 C C . VAL A 1 73 ? -6.684 1.489 0.344 1.00 97.94 73 VAL A C 1
ATOM 561 O O . VAL A 1 73 ? -5.832 2.316 0.041 1.00 97.94 73 VAL A O 1
ATOM 564 N N . VAL A 1 74 ? -7.907 1.500 -0.177 1.00 97.94 74 VAL A N 1
ATOM 565 C CA . VAL A 1 74 ? -8.359 2.491 -1.161 1.00 97.94 74 VAL A CA 1
ATOM 566 C C . VAL A 1 74 ? -8.899 3.720 -0.444 1.00 97.94 74 VAL A C 1
ATOM 568 O O . VAL A 1 74 ? -9.775 3.592 0.407 1.00 97.94 74 VAL A O 1
ATOM 571 N N . VAL A 1 75 ? -8.395 4.902 -0.796 1.00 97.75 75 VAL A N 1
ATOM 572 C CA . VAL A 1 75 ? -8.752 6.163 -0.116 1.00 97.75 75 VAL A CA 1
ATOM 573 C C . VAL A 1 75 ? -9.551 7.139 -0.980 1.00 97.75 75 VAL A C 1
ATOM 575 O O . VAL A 1 75 ? -9.960 8.187 -0.491 1.00 97.75 75 VAL A O 1
ATOM 578 N N . GLU A 1 76 ? -9.817 6.782 -2.238 1.00 96.06 76 GLU A N 1
ATOM 579 C CA . GLU A 1 76 ? -10.576 7.584 -3.204 1.00 96.06 76 GLU A CA 1
ATOM 580 C C . GLU A 1 76 ? -11.696 6.741 -3.833 1.00 96.06 76 GLU A C 1
ATOM 582 O O . GLU A 1 76 ? -11.467 5.597 -4.228 1.00 96.06 76 GLU A O 1
ATOM 587 N N . GLU A 1 77 ? -12.910 7.287 -3.942 1.00 94.50 77 GLU A N 1
ATOM 588 C CA . GLU A 1 77 ? -14.075 6.558 -4.479 1.00 94.50 77 GLU A CA 1
ATOM 589 C C . GLU A 1 77 ? -13.916 6.189 -5.960 1.00 94.50 77 GLU A C 1
ATOM 591 O O . GLU A 1 77 ? -14.400 5.156 -6.414 1.00 94.50 77 GLU A O 1
ATOM 596 N N . ASN A 1 78 ? -13.203 7.022 -6.714 1.00 95.19 78 ASN A N 1
ATOM 597 C CA . ASN A 1 78 ? -12.916 6.845 -8.134 1.00 95.19 78 ASN A CA 1
ATOM 598 C C . ASN A 1 78 ? -11.547 6.184 -8.382 1.00 95.19 78 ASN A C 1
ATOM 600 O O . ASN A 1 78 ? -10.942 6.390 -9.438 1.00 95.19 78 ASN A O 1
ATOM 604 N N . PHE A 1 79 ? -11.023 5.434 -7.410 1.00 95.69 79 PHE A N 1
ATOM 605 C CA . PHE A 1 79 ? -9.772 4.704 -7.573 1.00 95.69 79 PHE A CA 1
ATOM 606 C C . PHE A 1 79 ? -9.878 3.678 -8.710 1.00 95.69 79 PHE A C 1
ATOM 608 O O . PHE A 1 79 ? -10.758 2.813 -8.718 1.00 95.69 79 PHE A O 1
ATOM 615 N N . ARG A 1 80 ? -8.955 3.755 -9.676 1.00 94.50 80 ARG A N 1
ATOM 616 C CA . ARG A 1 80 ? -8.856 2.777 -10.768 1.00 94.50 80 ARG A CA 1
ATOM 617 C C . ARG A 1 80 ? -8.048 1.566 -10.305 1.00 94.50 80 ARG A C 1
ATOM 619 O O . ARG A 1 80 ? -6.835 1.664 -10.129 1.00 94.50 80 ARG A O 1
ATOM 626 N N . PHE A 1 81 ? -8.717 0.427 -10.132 1.00 95.25 81 PHE A N 1
ATOM 627 C CA . PHE A 1 81 ? -8.038 -0.846 -9.883 1.00 95.25 81 PHE A CA 1
ATOM 628 C C . PHE A 1 81 ? -7.137 -1.235 -11.065 1.00 95.25 81 PHE A C 1
ATOM 630 O O . PHE A 1 81 ? -7.435 -0.848 -12.201 1.00 95.25 81 PHE A O 1
ATOM 637 N N . PRO A 1 82 ? -6.052 -1.996 -10.818 1.00 94.44 82 PRO A N 1
ATOM 638 C CA . PRO A 1 82 ? -5.174 -2.447 -11.888 1.00 94.44 82 PRO A CA 1
ATOM 639 C C . PRO A 1 82 ? -5.941 -3.197 -12.983 1.00 94.44 82 PRO A C 1
ATOM 641 O O . PRO A 1 82 ? -6.778 -4.056 -12.711 1.00 94.44 82 PRO A O 1
ATOM 644 N N . CYS A 1 83 ? -5.647 -2.842 -14.226 1.00 95.31 83 CYS A N 1
ATOM 645 C CA . CYS A 1 83 ? -6.167 -3.430 -15.454 1.00 95.31 83 CYS A CA 1
ATOM 646 C C . CYS A 1 83 ? -5.098 -3.298 -16.549 1.00 95.31 83 CYS A C 1
ATOM 648 O O . CYS A 1 83 ? -4.079 -2.640 -16.332 1.00 95.31 83 CYS A O 1
ATOM 650 N N . ASP A 1 84 ? -5.328 -3.865 -17.733 1.00 96.06 84 ASP A N 1
ATOM 651 C CA . ASP A 1 84 ? -4.339 -3.852 -18.824 1.00 96.06 84 ASP A CA 1
ATOM 652 C C . ASP A 1 84 ? -3.870 -2.432 -19.176 1.00 96.06 84 ASP A C 1
ATOM 654 O O . ASP A 1 84 ? -2.672 -2.164 -19.194 1.00 96.06 84 ASP A O 1
ATOM 658 N N . LEU A 1 85 ? -4.810 -1.488 -19.314 1.00 96.25 85 LEU A N 1
ATOM 659 C CA . LEU A 1 85 ? -4.495 -0.076 -19.569 1.00 96.25 85 LEU A CA 1
ATOM 660 C C . LEU A 1 85 ? -3.669 0.551 -18.438 1.00 96.25 85 LEU A C 1
ATOM 662 O O . LEU A 1 85 ? -2.769 1.346 -18.687 1.00 96.25 85 LEU A O 1
ATOM 666 N N . PHE A 1 86 ? -3.951 0.195 -17.182 1.00 96.06 86 PHE A N 1
ATOM 667 C CA . PHE A 1 86 ? -3.154 0.663 -16.048 1.00 96.06 86 PHE A CA 1
ATOM 668 C C . PHE A 1 86 ? -1.720 0.116 -16.120 1.00 96.06 86 PHE A C 1
ATOM 670 O O . PHE A 1 86 ? -0.777 0.834 -15.805 1.00 96.06 86 PHE A O 1
ATOM 677 N N . TYR A 1 87 ? -1.528 -1.136 -16.537 1.00 96.88 87 TYR A N 1
ATOM 678 C CA . TYR A 1 87 ? -0.192 -1.715 -16.673 1.00 96.88 87 TYR A CA 1
ATOM 679 C C . TYR A 1 87 ? 0.582 -1.125 -17.854 1.00 96.88 87 TYR A C 1
ATOM 681 O O . TYR A 1 87 ? 1.770 -0.846 -17.704 1.00 96.88 87 TYR A O 1
ATOM 689 N N . GLU A 1 88 ? -0.080 -0.855 -18.980 1.00 97.44 88 GLU A N 1
ATOM 690 C CA . GLU 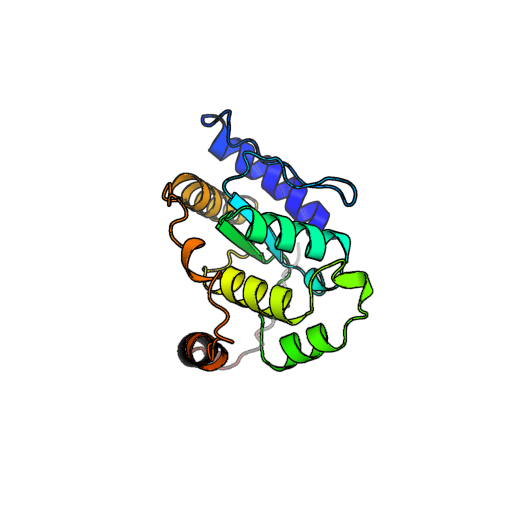A 1 88 ? 0.495 -0.090 -20.094 1.00 97.44 88 GLU A CA 1
ATOM 691 C C . GLU A 1 88 ? 0.965 1.296 -19.623 1.00 97.44 88 GLU A C 1
ATOM 693 O O . GLU A 1 88 ? 2.118 1.662 -19.844 1.00 97.44 88 GLU A O 1
ATOM 698 N N . GLU A 1 89 ? 0.134 2.010 -18.855 1.00 96.75 89 GLU A N 1
ATOM 699 C CA . GLU A 1 89 ? 0.492 3.298 -18.246 1.00 96.75 89 GLU A CA 1
ATOM 700 C C . GLU A 1 89 ? 1.749 3.213 -17.347 1.00 96.75 89 GLU A C 1
ATOM 702 O O . GLU A 1 89 ? 2.500 4.187 -17.256 1.00 96.75 89 GLU A O 1
ATOM 707 N N . ILE A 1 90 ? 1.980 2.084 -16.657 1.00 97.19 90 ILE A N 1
ATOM 708 C CA . ILE A 1 90 ? 3.188 1.856 -15.843 1.00 97.19 90 ILE A CA 1
ATOM 709 C C . ILE A 1 90 ? 4.413 1.601 -16.729 1.00 97.19 90 ILE A C 1
ATOM 711 O O . ILE A 1 90 ? 5.487 2.114 -16.422 1.00 97.19 90 ILE A O 1
ATOM 715 N N . LEU A 1 91 ? 4.274 0.850 -17.826 1.00 97.19 91 LEU A N 1
ATOM 716 C CA . LEU A 1 91 ? 5.373 0.585 -18.769 1.00 97.19 91 LEU A CA 1
ATOM 717 C C . LEU A 1 91 ? 5.890 1.863 -19.447 1.00 97.19 91 LEU A C 1
ATOM 719 O O . LEU A 1 91 ? 7.059 1.928 -19.821 1.00 97.19 91 LEU A O 1
ATOM 723 N N . GLU A 1 92 ? 5.039 2.880 -19.578 1.00 97.38 92 GLU A N 1
ATOM 724 C CA . GLU A 1 92 ? 5.388 4.186 -20.147 1.00 97.38 92 GLU A CA 1
ATOM 725 C C . GLU A 1 92 ? 6.073 5.144 -19.154 1.00 97.38 92 GLU A C 1
ATOM 727 O O . GLU A 1 92 ? 6.519 6.228 -19.545 1.00 97.38 92 GLU A O 1
ATOM 732 N N . LEU A 1 93 ? 6.166 4.793 -17.865 1.00 96.38 93 LEU A N 1
ATOM 733 C CA . LEU A 1 93 ? 6.807 5.657 -16.872 1.00 96.38 93 LEU A CA 1
ATOM 734 C C . LEU A 1 93 ? 8.317 5.790 -17.123 1.00 96.38 93 LEU A C 1
ATOM 736 O O . LEU A 1 93 ? 8.977 4.843 -17.559 1.00 96.38 93 LEU A O 1
ATOM 740 N N . PRO A 1 94 ? 8.906 6.957 -16.806 1.00 96.00 94 PRO A N 1
ATOM 741 C CA . PRO A 1 94 ? 10.322 7.168 -17.043 1.00 96.00 94 PRO A CA 1
ATOM 742 C C . PRO A 1 94 ? 11.175 6.276 -16.115 1.00 96.00 94 PRO A C 1
ATOM 744 O O . PRO A 1 94 ? 10.806 6.064 -14.955 1.00 96.00 94 PRO A O 1
ATOM 747 N N . PRO A 1 95 ? 12.345 5.783 -16.575 1.00 92.94 95 PRO A N 1
ATOM 748 C CA . PRO A 1 95 ? 13.148 4.801 -15.835 1.00 92.94 95 PRO A CA 1
ATOM 749 C C . PRO A 1 95 ? 13.537 5.211 -14.407 1.00 92.94 95 PRO A C 1
ATOM 751 O O . PRO A 1 95 ? 13.693 4.365 -13.533 1.00 92.94 95 PRO A O 1
ATOM 754 N N . ASN A 1 96 ? 13.655 6.514 -14.137 1.00 93.06 96 ASN A N 1
ATOM 755 C CA . ASN A 1 96 ? 13.998 7.039 -12.814 1.00 93.06 96 ASN A CA 1
ATOM 756 C C . ASN A 1 96 ? 12.925 6.779 -11.740 1.00 93.06 96 ASN A C 1
ATOM 758 O O . ASN A 1 96 ? 13.219 6.943 -10.558 1.00 93.06 96 ASN A O 1
ATOM 762 N N . VAL A 1 97 ? 11.702 6.391 -12.120 1.00 94.06 97 VAL A N 1
ATOM 763 C CA . VAL A 1 97 ? 10.655 5.988 -11.167 1.00 94.06 97 VAL A CA 1
ATOM 764 C C . VAL A 1 97 ? 10.996 4.656 -10.494 1.00 94.06 97 VAL A C 1
ATOM 766 O O . VAL A 1 97 ? 10.647 4.461 -9.332 1.00 94.06 97 VAL A O 1
ATOM 769 N N . PHE A 1 98 ? 11.697 3.761 -11.194 1.00 90.69 98 PHE A N 1
ATOM 770 C CA . PHE A 1 98 ? 11.928 2.383 -10.746 1.00 90.69 98 PHE A CA 1
ATOM 771 C C . PHE A 1 98 ? 13.258 2.174 -10.008 1.00 90.69 98 PHE A C 1
ATOM 773 O O . PHE A 1 98 ? 13.439 1.147 -9.355 1.00 90.69 98 PHE A O 1
ATOM 780 N N . GLY A 1 99 ? 14.184 3.136 -10.081 1.00 90.88 99 GLY A N 1
ATOM 781 C CA . GLY A 1 99 ? 15.524 2.986 -9.508 1.00 90.88 99 GLY A CA 1
ATOM 782 C C . GLY A 1 99 ? 16.298 1.853 -10.189 1.00 90.88 99 GLY A C 1
ATOM 783 O O . GLY A 1 99 ? 16.483 1.886 -11.402 1.00 90.88 99 GLY A O 1
ATOM 784 N N . ASP A 1 100 ? 16.730 0.859 -9.408 1.00 91.06 100 ASP A N 1
ATOM 785 C CA . ASP A 1 100 ? 17.473 -0.316 -9.898 1.00 91.06 100 ASP A CA 1
ATOM 786 C C . ASP A 1 100 ? 16.561 -1.461 -10.390 1.00 91.06 100 ASP A C 1
ATOM 788 O O . ASP A 1 100 ? 17.047 -2.473 -10.900 1.00 91.06 100 ASP A O 1
ATOM 792 N N . CYS A 1 101 ? 15.243 -1.331 -10.225 1.00 92.25 101 CYS A N 1
ATOM 793 C CA . CYS A 1 101 ? 14.255 -2.303 -10.695 1.00 92.25 101 CYS A CA 1
ATOM 794 C C . CYS A 1 101 ? 13.692 -1.909 -12.067 1.00 92.25 101 CYS A C 1
ATOM 796 O O . CYS A 1 101 ? 13.930 -0.810 -12.567 1.00 92.25 101 CYS A O 1
ATOM 798 N N . ASN A 1 102 ? 12.916 -2.801 -12.685 1.00 93.56 102 ASN A N 1
ATOM 799 C CA . ASN A 1 102 ? 12.201 -2.502 -13.927 1.00 93.56 102 ASN A CA 1
ATOM 800 C C . ASN A 1 102 ? 10.680 -2.381 -13.701 1.00 93.56 102 ASN A C 1
ATOM 802 O O . ASN A 1 102 ? 10.148 -2.732 -12.648 1.00 93.56 102 ASN A O 1
ATOM 806 N N . ALA A 1 103 ? 9.964 -1.887 -14.715 1.00 96.00 103 ALA A N 1
ATOM 807 C CA . ALA A 1 103 ? 8.513 -1.708 -14.660 1.00 96.00 103 ALA A CA 1
ATOM 808 C C . ALA A 1 103 ? 7.741 -3.023 -14.437 1.00 96.00 103 ALA A C 1
ATOM 810 O O . ALA A 1 103 ? 6.722 -3.024 -13.746 1.00 96.00 103 ALA A O 1
ATOM 811 N N . HIS A 1 104 ? 8.231 -4.147 -14.972 1.00 96.31 104 HIS A N 1
ATOM 812 C CA . HIS A 1 104 ? 7.594 -5.453 -14.790 1.00 96.31 104 HIS A CA 1
ATOM 813 C C . HIS A 1 104 ? 7.665 -5.928 -13.338 1.00 96.31 104 HIS A C 1
ATOM 815 O O . HIS A 1 104 ? 6.680 -6.475 -12.848 1.00 96.31 104 HIS A O 1
ATOM 821 N N . ASP A 1 105 ? 8.764 -5.654 -12.625 1.00 95.50 105 ASP A N 1
ATOM 822 C CA . ASP A 1 105 ? 8.873 -5.968 -11.196 1.00 95.50 105 ASP A CA 1
ATOM 823 C C . ASP A 1 105 ? 7.764 -5.262 -10.400 1.00 95.50 105 ASP A C 1
ATOM 825 O O . ASP A 1 105 ? 7.115 -5.874 -9.550 1.00 95.50 105 ASP A O 1
ATOM 829 N N . LEU A 1 106 ? 7.498 -3.986 -10.708 1.00 96.88 106 LEU A N 1
ATOM 830 C CA . LEU A 1 106 ? 6.422 -3.229 -10.072 1.00 96.88 106 LEU A CA 1
ATOM 831 C C . LEU A 1 106 ? 5.037 -3.773 -10.451 1.00 96.88 106 LEU A C 1
ATOM 833 O O . LEU A 1 106 ? 4.205 -3.947 -9.564 1.00 96.88 106 LEU A O 1
ATOM 837 N N . ILE A 1 107 ? 4.784 -4.062 -11.731 1.00 97.38 107 ILE A N 1
ATOM 838 C CA . ILE A 1 107 ? 3.509 -4.634 -12.205 1.00 97.38 107 ILE A CA 1
ATOM 839 C C . ILE A 1 107 ? 3.201 -5.944 -11.474 1.00 97.38 107 ILE A C 1
ATOM 841 O O . ILE A 1 107 ? 2.096 -6.124 -10.960 1.00 97.38 107 ILE A O 1
ATOM 845 N N . ASP A 1 108 ? 4.197 -6.818 -11.358 1.00 96.44 108 ASP A N 1
ATOM 846 C CA . ASP A 1 108 ? 4.103 -8.088 -10.647 1.00 96.44 108 ASP A CA 1
ATOM 847 C C . ASP A 1 108 ? 3.738 -7.899 -9.167 1.00 96.44 108 ASP A C 1
ATOM 849 O O . ASP A 1 108 ? 2.920 -8.649 -8.621 1.00 96.44 108 ASP A O 1
ATOM 853 N N . VAL A 1 109 ? 4.351 -6.915 -8.499 1.00 96.62 109 VAL A N 1
ATOM 854 C CA . VAL A 1 109 ? 4.060 -6.594 -7.093 1.00 96.62 109 VAL A CA 1
ATOM 855 C C . VAL A 1 109 ? 2.670 -5.990 -6.942 1.00 96.62 109 VAL A C 1
ATOM 857 O O . VAL A 1 109 ? 1.929 -6.415 -6.062 1.00 96.62 109 VAL A O 1
ATOM 860 N N . ILE A 1 110 ? 2.271 -5.061 -7.813 1.00 96.94 110 ILE A N 1
ATOM 861 C CA . ILE A 1 110 ? 0.921 -4.482 -7.815 1.00 96.94 110 ILE A CA 1
ATOM 862 C C . ILE A 1 110 ? -0.123 -5.583 -8.008 1.00 96.94 110 ILE A C 1
ATOM 864 O O . ILE A 1 110 ? -1.091 -5.642 -7.253 1.00 96.94 110 ILE A O 1
ATOM 868 N N . GLY A 1 111 ? 0.092 -6.491 -8.965 1.00 95.69 111 GLY A N 1
ATOM 869 C CA . GLY A 1 111 ? -0.769 -7.653 -9.169 1.00 95.69 111 GLY A CA 1
ATOM 870 C C . GLY A 1 111 ? -0.950 -8.450 -7.878 1.00 95.69 111 GLY A C 1
ATOM 871 O O . GLY A 1 111 ? -2.082 -8.715 -7.492 1.00 95.69 111 GLY A O 1
ATOM 872 N N . ARG A 1 112 ? 0.145 -8.745 -7.157 1.00 94.94 112 ARG A N 1
ATOM 873 C CA . ARG A 1 112 ? 0.102 -9.432 -5.852 1.00 94.94 112 ARG A CA 1
ATOM 874 C C . ARG A 1 112 ? -0.608 -8.635 -4.763 1.00 94.94 112 ARG A C 1
ATOM 876 O O . ARG A 1 112 ? -1.394 -9.225 -4.031 1.00 94.94 112 ARG A O 1
ATOM 883 N N . ILE A 1 113 ? -0.354 -7.329 -4.659 1.00 95.69 113 ILE A N 1
ATOM 884 C CA . ILE A 1 113 ? -1.012 -6.448 -3.683 1.00 95.69 113 ILE A CA 1
ATOM 885 C C . ILE A 1 113 ? -2.533 -6.564 -3.817 1.00 95.69 113 ILE A C 1
ATOM 887 O O . ILE A 1 113 ? -3.218 -6.696 -2.810 1.00 95.69 113 ILE A O 1
ATOM 891 N N . PHE A 1 114 ? -3.050 -6.565 -5.048 1.00 94.69 114 PHE A N 1
ATOM 892 C CA . PHE A 1 114 ? -4.487 -6.613 -5.327 1.00 94.69 114 PHE A CA 1
ATOM 893 C C . PHE A 1 114 ? -5.070 -8.028 -5.486 1.00 94.69 114 PHE A C 1
ATOM 895 O O . PHE A 1 114 ? -6.256 -8.151 -5.785 1.00 94.69 114 PHE A O 1
ATOM 902 N N . LEU A 1 115 ? -4.291 -9.093 -5.242 1.00 91.94 115 LEU A N 1
ATOM 903 C CA . LEU A 1 115 ? -4.868 -10.423 -4.986 1.00 91.94 115 LEU A CA 1
ATOM 904 C C . LEU A 1 115 ? -5.591 -10.457 -3.633 1.00 91.94 115 LEU A C 1
ATOM 906 O O . LEU A 1 115 ? -6.547 -11.211 -3.457 1.00 91.94 115 LEU A O 1
ATOM 910 N N . ASP A 1 116 ? -5.144 -9.631 -2.686 1.00 87.62 116 ASP A N 1
ATOM 911 C CA . ASP A 1 116 ? -5.827 -9.434 -1.418 1.00 87.62 116 ASP A CA 1
ATOM 912 C C . ASP A 1 116 ? -6.967 -8.419 -1.566 1.00 87.62 116 ASP A C 1
ATOM 914 O O . ASP A 1 116 ? -6.850 -7.399 -2.247 1.00 87.62 116 ASP A O 1
ATOM 918 N N . ILE A 1 117 ? -8.076 -8.665 -0.861 1.00 89.06 117 ILE A N 1
ATOM 919 C CA . ILE A 1 117 ? -9.240 -7.771 -0.869 1.00 89.06 117 ILE A CA 1
ATOM 920 C C . ILE A 1 117 ? -8.812 -6.391 -0.358 1.00 89.06 117 ILE A C 1
ATOM 922 O O . ILE A 1 117 ? -8.337 -6.262 0.773 1.00 89.06 117 ILE A O 1
ATOM 926 N N . ALA A 1 118 ? -8.984 -5.350 -1.169 1.00 94.25 118 ALA A N 1
ATOM 927 C CA . ALA A 1 118 ? -8.734 -3.980 -0.743 1.00 94.25 118 ALA A CA 1
ATOM 928 C C . ALA A 1 118 ? -9.856 -3.471 0.165 1.00 94.25 118 ALA A C 1
ATOM 930 O O . ALA A 1 118 ? -11.038 -3.672 -0.112 1.00 94.25 118 ALA A O 1
ATOM 931 N N . THR A 1 119 ? -9.488 -2.793 1.251 1.00 96.62 119 THR A N 1
ATOM 932 C CA . THR A 1 119 ? -10.463 -2.140 2.132 1.00 96.62 119 THR A CA 1
ATOM 933 C C . THR A 1 119 ? -10.593 -0.677 1.722 1.00 96.62 119 THR A C 1
ATOM 935 O O . THR A 1 119 ? -9.603 0.047 1.725 1.00 96.62 119 THR A O 1
ATOM 938 N N . GLY A 1 120 ? -11.797 -0.216 1.388 1.00 97.19 120 GLY A N 1
ATOM 939 C CA . GLY A 1 120 ? -12.049 1.218 1.219 1.00 97.19 120 GLY A CA 1
ATOM 940 C C . GLY A 1 120 ? -12.038 1.931 2.571 1.00 97.19 120 GLY A C 1
ATOM 941 O O . GLY A 1 120 ? -12.658 1.437 3.510 1.00 97.19 120 GLY A O 1
ATOM 942 N N . VAL A 1 121 ? -11.350 3.067 2.678 1.00 96.88 121 VAL A N 1
ATOM 943 C CA . VAL A 1 121 ? -11.344 3.969 3.840 1.00 96.88 121 VAL A CA 1
ATOM 944 C C . VAL A 1 121 ? -11.386 5.404 3.317 1.00 96.88 121 VAL A C 1
ATOM 946 O O . VAL A 1 121 ? -10.359 5.965 2.942 1.00 96.88 121 VAL A O 1
ATOM 949 N N . PHE A 1 122 ? -12.578 6.000 3.281 1.00 96.88 122 PHE A N 1
ATOM 950 C CA . PHE A 1 122 ? -12.781 7.349 2.757 1.00 96.88 122 PHE A CA 1
ATOM 951 C C . PHE A 1 122 ? -12.878 8.330 3.920 1.00 96.88 122 PHE A C 1
ATOM 953 O O . PHE A 1 122 ? -13.748 8.191 4.772 1.00 96.88 122 PHE A O 1
ATOM 960 N N . CYS A 1 123 ? -12.016 9.346 3.964 1.00 94.31 123 CYS A N 1
ATOM 961 C CA . CYS A 1 123 ? -11.975 10.298 5.085 1.00 94.31 123 CYS A CA 1
ATOM 962 C C . CYS A 1 123 ? -13.285 11.089 5.295 1.00 94.31 123 CYS A C 1
ATOM 964 O O . CYS A 1 123 ? -13.443 11.724 6.332 1.00 94.31 123 CYS A O 1
ATOM 966 N N . GLN A 1 124 ? -14.194 11.070 4.315 1.00 94.81 124 GLN A N 1
ATOM 967 C CA . GLN A 1 124 ? -15.513 11.713 4.356 1.00 94.81 124 GLN A CA 1
ATOM 968 C C . GLN A 1 124 ? -16.579 10.836 5.043 1.00 94.81 124 GLN A C 1
ATOM 970 O O . GLN A 1 124 ? -17.669 11.315 5.353 1.00 94.81 124 GLN A O 1
ATOM 975 N N . ASP A 1 125 ? -16.286 9.551 5.272 1.00 96.50 125 ASP A N 1
ATOM 976 C CA . ASP A 1 125 ? -17.193 8.639 5.958 1.00 96.50 125 ASP A CA 1
ATOM 977 C C . ASP A 1 125 ? -17.418 9.062 7.414 1.00 96.50 125 ASP A C 1
ATOM 979 O O . ASP A 1 125 ? -16.554 9.640 8.077 1.00 96.50 125 ASP A O 1
ATOM 983 N N . SER A 1 126 ? -18.572 8.678 7.963 1.00 97.25 126 SER A N 1
ATOM 984 C CA . SER A 1 126 ? -18.814 8.835 9.399 1.00 97.25 126 SER A CA 1
ATOM 985 C C . SER A 1 126 ? -17.791 8.056 10.237 1.00 97.25 126 SER A C 1
ATOM 987 O O . SER A 1 126 ? -17.369 6.955 9.873 1.00 97.25 126 SER A O 1
ATOM 989 N N . GLU A 1 127 ? -17.480 8.569 11.428 1.00 96.56 127 GLU A N 1
ATOM 990 C CA . GLU A 1 127 ? -16.560 7.934 12.383 1.00 96.56 127 GLU A CA 1
ATOM 991 C C . GLU A 1 127 ? -16.907 6.462 12.661 1.00 96.56 127 GLU A C 1
ATOM 993 O O . GLU A 1 127 ? -16.026 5.609 12.718 1.00 96.56 127 GLU A O 1
ATOM 998 N N . LYS A 1 128 ? -18.201 6.128 12.757 1.00 96.81 128 LYS A N 1
ATOM 999 C CA . LYS A 1 128 ? -18.660 4.746 12.972 1.00 96.81 128 LYS A CA 1
ATOM 1000 C C . LYS A 1 128 ? -18.281 3.819 11.816 1.00 96.81 128 LYS A C 1
ATOM 1002 O O . LYS A 1 128 ? -17.888 2.680 12.053 1.00 96.81 128 LYS A O 1
ATOM 1007 N N . VAL A 1 129 ? -18.401 4.292 10.575 1.00 97.12 129 VAL A N 1
ATOM 1008 C CA . VAL A 1 129 ? -18.030 3.521 9.377 1.00 97.12 129 VAL A CA 1
ATOM 1009 C C . VAL A 1 129 ? -16.515 3.337 9.319 1.00 97.12 129 VAL A C 1
ATOM 1011 O O . VAL A 1 129 ? -16.045 2.219 9.092 1.00 97.12 129 VAL A O 1
ATOM 1014 N N . LEU A 1 130 ? -15.755 4.400 9.603 1.00 97.62 130 LEU A N 1
ATOM 1015 C CA . LEU A 1 130 ? -14.297 4.341 9.702 1.00 97.62 130 LEU A CA 1
ATOM 1016 C C . LEU A 1 130 ? -13.844 3.344 10.775 1.00 97.62 130 LEU A C 1
ATOM 1018 O O . LEU A 1 130 ? -12.999 2.499 10.493 1.00 97.62 130 LEU A O 1
ATOM 1022 N N . ALA A 1 131 ? -14.449 3.370 11.963 1.00 96.56 131 ALA A N 1
ATOM 1023 C CA . ALA A 1 131 ? -14.119 2.458 13.056 1.00 96.56 131 ALA A CA 1
ATOM 1024 C C . ALA A 1 131 ? -14.314 0.982 12.669 1.00 96.56 131 ALA A C 1
ATOM 1026 O O . ALA A 1 131 ? -13.446 0.153 12.933 1.00 96.56 131 ALA A O 1
ATOM 1027 N N . VAL A 1 132 ? -15.413 0.641 11.983 1.00 97.38 132 VAL A N 1
ATOM 1028 C CA . VAL A 1 132 ? -15.656 -0.735 11.506 1.00 97.38 132 VAL A CA 1
ATOM 1029 C C . VAL A 1 132 ? -14.601 -1.165 10.482 1.00 97.38 132 VAL A C 1
ATOM 1031 O O . VAL A 1 132 ? -14.055 -2.267 10.574 1.00 97.38 132 VAL A O 1
ATOM 1034 N N . ARG A 1 133 ? -14.276 -0.293 9.520 1.00 97.62 133 ARG A N 1
ATOM 1035 C CA . ARG A 1 133 ? -13.271 -0.569 8.479 1.00 97.62 133 ARG A CA 1
ATOM 1036 C C . ARG A 1 133 ? -11.874 -0.740 9.078 1.00 97.62 133 ARG A C 1
ATOM 1038 O O . ARG A 1 133 ? -11.171 -1.691 8.738 1.00 97.62 133 ARG A O 1
ATOM 1045 N N . VAL A 1 134 ? -11.498 0.124 10.018 1.00 97.19 134 VAL A N 1
ATOM 1046 C CA . VAL A 1 134 ? -10.208 0.055 10.714 1.00 97.19 134 VAL A CA 1
ATOM 1047 C C . VAL A 1 134 ? -10.117 -1.177 11.611 1.00 97.19 134 VAL A C 1
ATOM 1049 O O . VAL A 1 134 ? -9.088 -1.849 11.595 1.00 97.19 134 VAL A O 1
ATOM 1052 N N . ALA A 1 135 ? -11.184 -1.548 12.322 1.00 96.69 135 ALA A N 1
ATOM 1053 C CA . ALA A 1 135 ? -11.212 -2.788 13.096 1.00 96.69 135 ALA A CA 1
ATOM 1054 C C . ALA A 1 135 ? -10.985 -4.021 12.201 1.00 96.69 135 ALA A C 1
ATOM 1056 O O . ALA A 1 135 ? -10.222 -4.921 12.558 1.00 96.69 135 ALA A O 1
ATOM 1057 N N . SER A 1 136 ? -11.580 -4.040 11.001 1.00 96.00 136 SER A N 1
ATOM 1058 C CA . SER A 1 136 ? -11.329 -5.098 10.015 1.00 96.00 136 SER A CA 1
ATOM 1059 C C . SER A 1 136 ? -9.875 -5.118 9.529 1.00 96.00 136 SER A C 1
ATOM 1061 O O . SER A 1 136 ? -9.323 -6.200 9.327 1.00 96.00 136 SER A O 1
ATOM 1063 N N . LEU A 1 137 ? -9.246 -3.954 9.338 1.00 96.12 137 LEU A N 1
ATOM 1064 C CA . LEU A 1 137 ? -7.828 -3.861 8.976 1.00 96.12 137 LEU A CA 1
ATOM 1065 C C . LEU A 1 137 ? -6.927 -4.358 10.110 1.00 96.12 137 LEU A C 1
ATOM 1067 O O . LEU A 1 137 ? -6.024 -5.154 9.862 1.00 96.12 137 LEU A O 1
ATOM 1071 N N . ALA A 1 138 ? -7.208 -3.963 11.352 1.00 96.12 138 ALA A N 1
ATOM 1072 C CA . ALA A 1 138 ? -6.474 -4.421 12.526 1.00 96.12 138 ALA A CA 1
ATOM 1073 C C . ALA A 1 138 ? -6.530 -5.951 12.666 1.00 96.12 138 ALA A C 1
ATOM 1075 O O . ALA A 1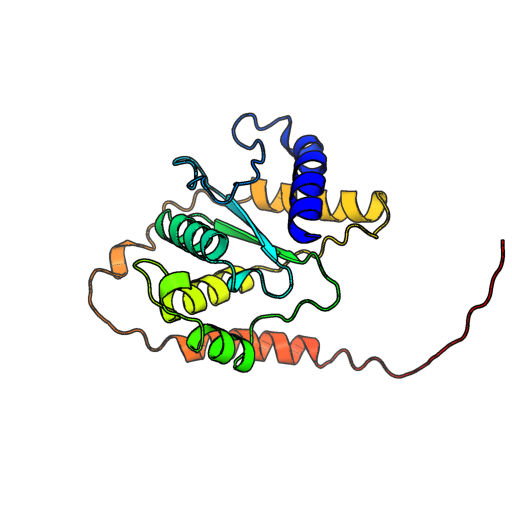 138 ? -5.499 -6.584 12.890 1.00 96.12 138 ALA A O 1
ATOM 1076 N N . ALA A 1 139 ? -7.700 -6.561 12.445 1.00 94.44 139 ALA A N 1
ATOM 1077 C CA . ALA A 1 139 ? -7.846 -8.015 12.442 1.00 94.44 139 ALA A CA 1
ATOM 1078 C C . ALA A 1 139 ? -6.989 -8.691 11.355 1.00 94.44 139 ALA A C 1
ATOM 1080 O O . ALA A 1 139 ? -6.342 -9.703 11.623 1.00 94.44 139 ALA A O 1
ATOM 1081 N N . ARG A 1 140 ? -6.925 -8.116 10.145 1.00 93.31 140 ARG A N 1
ATOM 1082 C CA . ARG A 1 140 ? -6.075 -8.625 9.052 1.00 93.31 140 ARG A CA 1
ATOM 1083 C C . ARG A 1 140 ? -4.588 -8.525 9.372 1.00 93.31 140 ARG A C 1
ATOM 1085 O O . ARG A 1 140 ? -3.848 -9.457 9.076 1.00 93.31 140 ARG A O 1
ATOM 1092 N N . ILE A 1 141 ? -4.164 -7.419 9.979 1.00 93.06 141 ILE A N 1
ATOM 1093 C CA . ILE A 1 141 ? -2.776 -7.210 10.411 1.00 93.06 141 ILE A CA 1
ATOM 1094 C C . ILE A 1 141 ? -2.407 -8.229 11.499 1.00 93.06 141 ILE A C 1
ATOM 1096 O O . ILE A 1 141 ? -1.348 -8.845 11.430 1.00 93.06 141 ILE A O 1
ATOM 1100 N N . ALA A 1 142 ? -3.299 -8.463 12.464 1.00 91.81 142 ALA A N 1
ATOM 1101 C CA . ALA A 1 142 ? -3.073 -9.413 13.551 1.00 91.81 142 ALA A CA 1
ATOM 1102 C C . ALA A 1 142 ? -3.074 -10.884 13.094 1.00 91.81 142 ALA A C 1
ATOM 1104 O O . ALA A 1 142 ? -2.385 -11.710 13.690 1.00 91.81 142 ALA A O 1
ATOM 1105 N N . TRP A 1 143 ? -3.844 -11.228 12.055 1.00 88.25 143 TRP A N 1
ATOM 1106 C CA . TRP A 1 143 ? -3.991 -12.611 11.588 1.00 88.25 143 TRP A CA 1
ATOM 1107 C C . TRP A 1 143 ? -2.851 -13.097 10.689 1.00 88.25 143 TRP A C 1
ATOM 1109 O O . TRP A 1 143 ? -2.800 -14.290 10.393 1.00 88.25 143 TRP A O 1
ATOM 1119 N N . GLN A 1 144 ? -1.943 -12.224 10.242 1.00 75.69 144 GLN A N 1
ATOM 1120 C CA . GLN A 1 144 ? -0.951 -12.620 9.247 1.00 75.69 144 GLN A CA 1
ATOM 1121 C C . GLN A 1 144 ? -0.149 -13.837 9.722 1.00 75.69 144 GLN A C 1
ATOM 1123 O O . GLN A 1 144 ? 0.570 -13.744 10.726 1.00 75.69 144 GLN A O 1
ATOM 1128 N N . PRO A 1 145 ? -0.279 -14.990 9.028 1.00 70.69 145 PRO A N 1
ATOM 1129 C CA . PRO A 1 145 ? 0.485 -16.168 9.372 1.00 70.69 145 PRO A CA 1
ATOM 1130 C C . PRO A 1 145 ? 1.953 -15.768 9.393 1.00 70.69 145 PRO A C 1
ATOM 1132 O O . PRO A 1 145 ? 2.413 -15.020 8.531 1.00 70.69 145 PRO A O 1
ATOM 1135 N N . THR A 1 146 ? 2.715 -16.279 10.355 1.00 64.06 146 THR A N 1
ATOM 1136 C CA . THR A 1 146 ? 4.177 -16.218 10.289 1.00 64.06 146 THR A CA 1
ATOM 1137 C C . THR A 1 146 ? 4.634 -17.162 9.180 1.00 64.06 146 THR A C 1
ATOM 1139 O O . THR A 1 146 ? 5.232 -18.210 9.418 1.00 64.06 146 THR A O 1
ATOM 1142 N N . THR A 1 147 ? 4.295 -16.837 7.933 1.00 56.66 147 THR A N 1
ATOM 1143 C CA . THR A 1 147 ? 4.779 -17.518 6.748 1.00 56.66 147 THR A CA 1
ATOM 1144 C C . THR A 1 147 ? 6.271 -17.269 6.705 1.00 56.66 147 THR A C 1
ATOM 1146 O O . THR A 1 147 ? 6.750 -16.253 6.212 1.00 56.66 147 THR A O 1
ATOM 1149 N N . LYS A 1 148 ? 7.026 -18.214 7.269 1.00 51.41 148 LYS A N 1
ATOM 1150 C CA . LYS A 1 148 ? 8.452 -18.351 7.006 1.00 51.41 148 LYS A CA 1
ATOM 1151 C C . LYS A 1 148 ? 8.572 -18.467 5.490 1.00 51.41 148 LYS A C 1
ATOM 1153 O O . LYS A 1 148 ? 8.171 -19.484 4.926 1.00 51.41 148 LYS A O 1
ATOM 1158 N N . SER A 1 149 ? 9.009 -17.383 4.852 1.00 50.41 149 SER A N 1
ATOM 1159 C CA . SER A 1 149 ? 9.145 -17.214 3.406 1.00 50.41 149 SER A CA 1
ATOM 1160 C C . SER A 1 149 ? 9.959 -18.367 2.799 1.00 50.41 149 SER A C 1
ATOM 1162 O O . SER A 1 149 ? 11.169 -18.278 2.618 1.00 50.41 149 SER A O 1
ATOM 1164 N N . THR A 1 150 ? 9.285 -19.458 2.452 1.00 54.28 150 THR A N 1
ATOM 1165 C CA . THR A 1 150 ? 9.810 -20.537 1.603 1.00 54.28 150 THR A CA 1
ATOM 1166 C C . THR A 1 150 ? 9.627 -20.201 0.119 1.00 54.28 150 THR A C 1
ATOM 1168 O O . THR A 1 150 ? 10.184 -20.867 -0.747 1.00 54.28 150 THR A O 1
ATOM 1171 N N . TYR A 1 151 ? 8.912 -19.113 -0.199 1.00 52.84 151 TYR A N 1
ATOM 1172 C CA . TYR A 1 151 ? 8.642 -18.674 -1.571 1.00 52.84 151 TYR A CA 1
ATOM 1173 C C . TYR A 1 151 ? 9.859 -18.093 -2.312 1.00 52.84 151 TYR A C 1
ATOM 1175 O O . TYR A 1 151 ? 9.820 -17.970 -3.536 1.00 52.84 151 TYR A O 1
ATOM 1183 N N . ARG A 1 152 ? 10.960 -17.771 -1.617 1.00 55.28 152 ARG A N 1
ATOM 1184 C CA . ARG A 1 152 ? 12.146 -17.165 -2.247 1.00 55.28 152 ARG A CA 1
ATOM 1185 C C . ARG A 1 152 ? 13.108 -18.154 -2.900 1.00 55.28 152 ARG A C 1
ATOM 1187 O O . ARG A 1 152 ? 13.832 -17.766 -3.813 1.00 55.28 152 ARG A O 1
ATOM 1194 N N . GLU A 1 153 ? 13.095 -19.423 -2.505 1.00 53.34 153 GLU A N 1
ATOM 1195 C CA . GLU A 1 153 ? 14.143 -20.367 -2.918 1.00 53.34 153 GLU A CA 1
ATOM 1196 C C . GLU A 1 153 ? 14.024 -20.821 -4.388 1.00 53.34 153 GLU A C 1
ATOM 1198 O O . GLU A 1 153 ? 14.970 -21.359 -4.953 1.00 53.34 153 GLU A O 1
ATOM 1203 N N . LYS A 1 154 ? 12.907 -20.521 -5.072 1.00 52.44 154 LYS A N 1
ATOM 1204 C CA . LYS A 1 154 ? 12.704 -20.888 -6.487 1.00 52.44 154 LYS A CA 1
ATOM 1205 C C . LYS A 1 154 ? 13.070 -19.809 -7.518 1.00 52.44 154 LYS A C 1
ATOM 1207 O O . LYS A 1 154 ? 13.113 -20.128 -8.701 1.00 52.44 154 LYS A O 1
ATOM 1212 N N . ARG A 1 155 ? 13.375 -18.560 -7.127 1.00 55.78 155 ARG A N 1
ATOM 1213 C CA . ARG A 1 155 ? 13.765 -17.496 -8.092 1.00 55.78 155 ARG A CA 1
ATOM 1214 C C . ARG A 1 155 ? 15.229 -17.573 -8.555 1.00 55.78 155 ARG A C 1
ATOM 1216 O O . ARG A 1 155 ? 15.583 -16.912 -9.523 1.00 55.78 155 ARG A O 1
ATOM 1223 N N . ALA A 1 156 ? 16.068 -18.407 -7.935 1.00 53.38 156 ALA A N 1
ATOM 1224 C CA . ALA A 1 156 ? 17.468 -18.567 -8.343 1.00 53.38 156 ALA A CA 1
ATOM 1225 C C . ALA A 1 156 ? 17.660 -19.362 -9.654 1.00 53.38 156 ALA A C 1
ATOM 1227 O O . ALA A 1 156 ? 18.789 -19.508 -10.118 1.00 53.38 156 ALA A O 1
ATOM 1228 N N . HIS A 1 157 ? 16.599 -19.903 -10.264 1.00 49.22 157 HIS A N 1
ATOM 1229 C CA . HIS A 1 157 ? 16.686 -20.682 -11.506 1.00 49.22 157 HIS A CA 1
ATOM 1230 C C . HIS A 1 157 ? 15.854 -20.047 -12.621 1.00 49.22 157 HIS A C 1
ATOM 1232 O O . HIS A 1 157 ? 14.763 -20.513 -12.923 1.00 49.22 157 HIS A O 1
ATOM 1238 N N . GLY A 1 158 ? 16.402 -18.968 -13.194 1.00 47.44 158 GLY A N 1
ATOM 1239 C CA . GLY A 1 158 ? 16.243 -18.421 -14.556 1.00 47.44 158 GLY A CA 1
ATOM 1240 C C . GLY A 1 158 ? 15.113 -18.894 -15.481 1.00 47.44 158 GLY A C 1
ATOM 1241 O O . GLY A 1 158 ? 15.354 -19.068 -16.671 1.00 47.44 158 GLY A O 1
ATOM 1242 N N . THR A 1 159 ? 13.892 -19.082 -14.989 1.00 43.41 159 THR A N 1
ATOM 1243 C CA . THR A 1 159 ? 12.722 -19.342 -15.827 1.00 43.41 159 THR A CA 1
ATOM 1244 C C . THR A 1 159 ? 11.867 -18.089 -15.844 1.00 43.41 159 THR A C 1
ATOM 1246 O O . THR A 1 159 ? 11.180 -17.769 -14.877 1.00 43.41 159 THR A O 1
ATOM 1249 N N . THR A 1 160 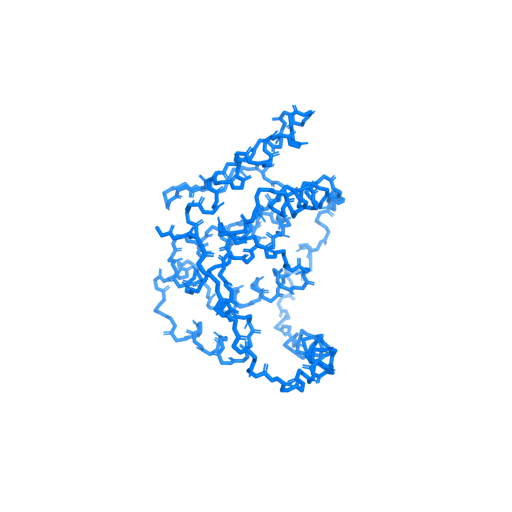? 11.947 -17.371 -16.963 1.00 46.78 160 THR A N 1
ATOM 1250 C CA . THR A 1 160 ? 11.006 -16.329 -17.373 1.00 46.78 160 THR A CA 1
ATOM 1251 C C . THR A 1 160 ? 9.596 -16.915 -17.294 1.00 46.78 160 THR A C 1
ATOM 1253 O O . THR A 1 160 ? 9.222 -17.783 -18.081 1.00 46.78 160 THR A O 1
ATOM 1256 N N . PHE A 1 161 ? 8.858 -16.539 -16.253 1.00 45.06 161 PHE A N 1
ATOM 1257 C CA . PHE A 1 161 ? 7.615 -17.195 -15.867 1.00 45.06 161 PHE A CA 1
ATOM 1258 C C . PHE A 1 161 ? 6.464 -16.661 -16.727 1.00 45.06 161 PHE A C 1
ATOM 1260 O O . PHE A 1 161 ? 6.151 -15.475 -16.692 1.00 45.06 161 PHE A O 1
ATOM 1267 N N . ALA A 1 162 ? 5.803 -17.547 -17.470 1.00 44.81 162 ALA A N 1
ATOM 1268 C CA . ALA A 1 162 ? 4.574 -17.280 -18.217 1.00 44.81 162 ALA A CA 1
ATOM 1269 C C . ALA A 1 162 ? 3.361 -17.129 -17.267 1.00 44.81 162 ALA A C 1
ATOM 1271 O O . ALA A 1 162 ? 2.446 -17.947 -17.300 1.00 44.81 162 ALA A O 1
ATOM 1272 N N . ARG A 1 163 ? 3.388 -16.141 -16.353 1.00 53.84 163 ARG A N 1
ATOM 1273 C CA . ARG A 1 163 ? 2.401 -15.997 -15.257 1.00 53.84 163 ARG A CA 1
ATOM 1274 C C . ARG A 1 163 ? 1.309 -14.966 -15.476 1.00 53.84 163 ARG A C 1
ATOM 1276 O O . ARG A 1 163 ? 0.349 -14.951 -14.708 1.00 53.84 163 ARG A O 1
ATOM 1283 N N . THR A 1 164 ? 1.428 -14.132 -16.503 1.00 52.34 164 THR A N 1
ATOM 1284 C CA . THR A 1 164 ? 0.419 -13.113 -16.806 1.00 52.34 164 THR A CA 1
ATOM 1285 C C . THR A 1 164 ? -0.956 -13.751 -16.999 1.00 52.34 164 THR A C 1
ATOM 1287 O O . THR A 1 164 ? -1.937 -13.204 -16.525 1.00 52.34 164 THR A O 1
ATOM 1290 N N . SER A 1 165 ? -1.037 -14.964 -17.558 1.00 53.34 165 SER A N 1
ATOM 1291 C CA . SER A 1 165 ? -2.307 -15.667 -17.784 1.00 53.34 165 SER A CA 1
ATOM 1292 C C . SER A 1 165 ? -3.024 -16.142 -16.513 1.00 53.34 165 SER A C 1
ATOM 1294 O O . SER A 1 165 ? -4.249 -16.136 -16.500 1.00 53.34 165 SER A O 1
ATOM 1296 N N . GLU A 1 166 ? -2.326 -16.536 -15.441 1.00 55.25 166 GLU A N 1
ATOM 1297 C CA . GLU A 1 166 ? -2.980 -16.985 -14.193 1.00 55.25 166 GLU A CA 1
ATOM 1298 C C . GLU A 1 166 ? -3.529 -15.812 -13.379 1.00 55.25 166 GLU A C 1
ATOM 1300 O O . GLU A 1 166 ? -4.624 -15.902 -12.821 1.00 55.25 166 GLU A O 1
ATOM 1305 N N . ILE A 1 167 ? -2.777 -14.709 -13.334 1.00 53.72 167 ILE A N 1
ATOM 1306 C CA . ILE A 1 167 ? -3.223 -13.466 -12.699 1.00 53.72 167 ILE A CA 1
ATOM 1307 C C . ILE A 1 167 ? -4.396 -12.887 -13.500 1.00 53.72 167 ILE A C 1
ATOM 1309 O O . ILE A 1 167 ? -5.418 -12.557 -12.899 1.00 53.72 167 ILE A O 1
ATOM 1313 N N . GLN A 1 168 ? -4.314 -12.886 -14.838 1.00 53.59 168 GLN A N 1
ATOM 1314 C CA . GLN A 1 168 ? -5.420 -12.469 -15.706 1.00 53.59 168 GLN A CA 1
ATOM 1315 C C . GLN A 1 168 ? -6.673 -13.316 -15.471 1.00 53.59 168 GLN A C 1
ATOM 1317 O O . GLN A 1 168 ? -7.737 -12.766 -15.234 1.00 53.59 168 GLN A O 1
ATOM 1322 N N . LEU A 1 169 ? -6.548 -14.648 -15.418 1.00 61.34 169 LEU A N 1
ATOM 1323 C CA . LEU A 1 169 ? -7.689 -15.540 -15.187 1.00 61.34 169 LEU A CA 1
ATOM 1324 C C . LEU A 1 169 ? -8.351 -15.306 -13.817 1.00 61.34 169 LEU A C 1
ATOM 1326 O O . LEU A 1 169 ? -9.546 -15.552 -13.649 1.00 61.34 169 LEU A O 1
ATOM 1330 N N . HIS A 1 170 ? -7.581 -14.874 -12.815 1.00 55.56 170 HIS A N 1
ATOM 1331 C CA . HIS A 1 170 ? -8.124 -14.525 -11.506 1.00 55.56 170 HIS A CA 1
ATOM 1332 C C . HIS A 1 170 ? -8.842 -13.170 -11.532 1.00 55.56 170 HIS A C 1
ATOM 1334 O O . HIS A 1 170 ? -9.951 -13.072 -11.006 1.00 55.56 170 HIS A O 1
ATOM 1340 N N . PHE A 1 171 ? -8.269 -12.161 -12.196 1.00 51.56 171 PHE A N 1
ATOM 1341 C CA . PHE A 1 171 ? -8.919 -10.862 -12.387 1.00 51.56 171 PHE A CA 1
ATOM 1342 C C . PHE A 1 171 ? -10.168 -10.950 -13.271 1.00 51.56 171 PHE A C 1
ATOM 1344 O O . PHE A 1 171 ? -11.178 -10.341 -12.931 1.00 51.56 171 PHE A O 1
ATOM 1351 N N . ASP A 1 172 ? -10.153 -11.757 -14.332 1.00 55.97 172 ASP A N 1
ATOM 1352 C CA . ASP A 1 172 ? -11.313 -12.006 -15.193 1.00 55.97 172 ASP A CA 1
ATOM 1353 C C . ASP A 1 172 ? -12.451 -12.657 -14.398 1.00 55.97 172 ASP A C 1
ATOM 1355 O O . ASP A 1 172 ? -13.590 -12.203 -14.462 1.00 55.97 172 ASP A O 1
ATOM 1359 N N . LYS A 1 173 ? -12.141 -13.624 -13.522 1.00 60.25 173 LYS A N 1
ATOM 1360 C CA . LYS A 1 173 ? -13.135 -14.198 -12.598 1.00 60.25 173 LYS A CA 1
ATOM 1361 C C . LYS A 1 173 ? -13.704 -13.172 -11.620 1.00 60.25 173 LYS A C 1
ATOM 1363 O O . LYS A 1 173 ? -14.900 -13.206 -11.347 1.00 60.25 173 LYS A O 1
ATOM 1368 N N . LEU A 1 174 ? -12.871 -12.275 -11.086 1.00 47.84 174 LEU A N 1
ATOM 1369 C CA . LEU A 1 174 ? -13.327 -11.204 -10.194 1.00 47.84 174 LEU A CA 1
ATOM 1370 C C . LEU A 1 174 ? -14.202 -10.181 -10.941 1.00 47.84 174 LEU A C 1
ATOM 1372 O O . LEU A 1 174 ? -15.196 -9.697 -10.393 1.00 47.84 174 LEU A O 1
ATOM 1376 N N . ARG A 1 175 ? -13.879 -9.900 -12.208 1.00 47.53 175 ARG A N 1
ATOM 1377 C CA . ARG A 1 175 ? -14.634 -9.015 -13.105 1.00 47.53 175 ARG A CA 1
ATOM 1378 C C . ARG A 1 175 ? -15.988 -9.601 -13.502 1.00 47.53 175 ARG A C 1
ATOM 1380 O O . ARG A 1 175 ? -16.971 -8.859 -13.544 1.00 47.53 175 ARG A O 1
ATOM 1387 N N . ASP A 1 176 ? -16.054 -10.910 -13.715 1.00 51.41 176 ASP A N 1
ATOM 1388 C CA . ASP A 1 176 ? -17.304 -11.626 -13.971 1.00 51.41 176 ASP A CA 1
ATOM 1389 C C . ASP A 1 176 ? -18.227 -11.579 -12.742 1.00 51.41 176 ASP A C 1
ATOM 1391 O O . ASP A 1 176 ? -19.419 -11.325 -12.885 1.00 51.41 176 ASP A O 1
ATOM 1395 N N . THR A 1 177 ? -17.687 -11.677 -11.518 1.00 50.97 177 THR A N 1
ATOM 1396 C CA . THR A 1 177 ? -18.485 -11.472 -10.289 1.00 50.97 177 THR A CA 1
ATOM 1397 C C . THR A 1 177 ? -18.928 -10.026 -10.053 1.00 50.97 177 THR A C 1
ATOM 1399 O O . THR A 1 177 ? -19.922 -9.806 -9.365 1.00 50.97 177 THR A O 1
ATOM 1402 N N . ALA A 1 178 ? -18.223 -9.032 -10.600 1.00 40.44 178 ALA A N 1
ATOM 1403 C CA . ALA A 1 178 ? -18.598 -7.622 -10.472 1.00 40.44 178 ALA A CA 1
ATOM 1404 C C . ALA A 1 178 ? -19.589 -7.158 -11.559 1.00 40.44 178 ALA A C 1
ATOM 1406 O O . ALA A 1 178 ? -20.313 -6.184 -11.351 1.00 40.44 178 ALA A O 1
ATOM 1407 N N . SER A 1 179 ? -19.654 -7.858 -12.699 1.00 43.81 179 SER A N 1
ATOM 1408 C CA . SER A 1 179 ? -20.543 -7.513 -13.822 1.00 43.81 179 SER A CA 1
ATOM 1409 C C . SER A 1 179 ? -22.016 -7.879 -13.593 1.00 43.81 179 SER A C 1
ATOM 1411 O O . SER A 1 179 ? -22.872 -7.365 -14.308 1.00 43.81 179 SER A O 1
ATOM 1413 N N . ASP A 1 180 ? -22.335 -8.662 -12.555 1.00 39.66 180 ASP A N 1
ATOM 1414 C CA . ASP A 1 180 ? -23.720 -8.922 -12.123 1.00 39.66 180 ASP A CA 1
ATOM 1415 C C . ASP A 1 180 ? -24.320 -7.796 -11.250 1.00 39.66 180 ASP A C 1
ATOM 1417 O O . ASP A 1 180 ? -25.508 -7.814 -10.923 1.00 39.66 180 ASP A O 1
ATOM 1421 N N . CYS A 1 181 ? -23.554 -6.747 -10.932 1.00 40.41 181 CYS A N 1
ATOM 1422 C CA . CYS A 1 181 ? -24.081 -5.505 -10.361 1.00 40.41 181 CYS A CA 1
ATOM 1423 C C . CYS A 1 181 ? -24.499 -4.522 -11.467 1.00 40.41 181 CYS A C 1
ATOM 1425 O O . CYS A 1 181 ? -24.018 -3.389 -11.535 1.00 40.41 181 CYS A O 1
ATOM 1427 N N . SER A 1 182 ? -25.435 -4.914 -12.337 1.00 39.22 182 SER A N 1
ATOM 1428 C CA . SER A 1 182 ? -26.161 -3.933 -13.145 1.00 39.22 182 SER A CA 1
ATOM 1429 C C . SER A 1 182 ? -27.098 -3.141 -12.227 1.00 39.22 182 SER A C 1
ATOM 1431 O O . SER A 1 182 ? -28.245 -3.530 -11.988 1.00 39.22 182 SER A O 1
ATOM 1433 N N . LEU A 1 183 ? -26.610 -2.022 -11.688 1.00 40.41 183 LEU A N 1
ATOM 1434 C CA . LEU A 1 183 ? -27.451 -0.996 -11.077 1.00 40.41 183 LEU A CA 1
ATOM 1435 C C . LEU A 1 183 ? -28.358 -0.401 -12.161 1.00 40.41 183 LEU A C 1
ATOM 1437 O O . LEU A 1 183 ? -28.014 0.534 -12.882 1.00 40.41 183 LEU A O 1
ATOM 1441 N N . SER A 1 184 ? -29.542 -0.996 -12.269 1.00 36.22 184 SER A N 1
ATOM 1442 C CA . SER A 1 184 ? -30.727 -0.422 -12.890 1.00 36.22 184 SER A CA 1
ATOM 1443 C C . SER A 1 184 ? -31.069 0.908 -12.207 1.00 36.22 184 SER A C 1
ATOM 1445 O O . SER A 1 184 ? -31.401 0.930 -11.026 1.00 36.22 184 SER A O 1
ATOM 1447 N N . SER A 1 185 ? -31.000 1.983 -12.997 1.00 37.69 185 SER A N 1
ATOM 1448 C CA . SER A 1 185 ? -31.630 3.309 -12.880 1.00 37.69 185 SER A CA 1
ATOM 1449 C C . SER A 1 185 ? -32.357 3.678 -11.575 1.00 37.69 185 SER A C 1
ATOM 1451 O O . SER A 1 185 ? -33.349 3.039 -11.222 1.00 37.69 185 SER A O 1
ATOM 1453 N N . LYS A 1 186 ? -32.042 4.858 -11.028 1.00 27.69 186 LYS A N 1
ATOM 1454 C CA . LYS A 1 186 ? -32.923 6.047 -11.068 1.00 27.69 186 LYS A CA 1
ATOM 1455 C C . LYS A 1 186 ? -32.279 7.215 -10.323 1.00 27.69 186 LYS A C 1
ATOM 1457 O O . LYS A 1 186 ? -31.864 7.090 -9.178 1.00 27.69 186 LYS A O 1
ATOM 1462 N N . ALA A 1 187 ? -32.205 8.350 -11.010 1.00 30.50 187 ALA A N 1
ATOM 1463 C CA . ALA A 1 187 ? -31.996 9.644 -10.390 1.00 30.50 187 ALA A CA 1
ATOM 1464 C C . ALA A 1 187 ? -33.278 10.020 -9.643 1.00 30.50 187 ALA A C 1
ATOM 1466 O O . ALA A 1 187 ? -34.249 10.427 -10.276 1.00 30.50 187 ALA A O 1
ATOM 1467 N N . ASP A 1 188 ? -33.268 9.874 -8.321 1.00 24.16 188 ASP A N 1
ATOM 1468 C CA . ASP A 1 188 ? -34.264 10.490 -7.454 1.00 24.16 188 ASP A CA 1
ATOM 1469 C C . ASP A 1 188 ? -33.622 11.669 -6.720 1.00 24.16 188 ASP A C 1
ATOM 1471 O O . ASP A 1 188 ? -32.684 11.542 -5.934 1.00 24.16 188 ASP A O 1
ATOM 1475 N N . SER A 1 189 ? -34.152 12.839 -7.065 1.00 27.56 189 SER A N 1
ATOM 1476 C CA . SER A 1 189 ? -34.074 14.089 -6.325 1.00 27.56 189 SER A CA 1
ATOM 1477 C C . SER A 1 189 ? -34.340 13.866 -4.836 1.00 27.56 189 SER A C 1
ATOM 1479 O O . SER A 1 189 ? -35.370 13.300 -4.481 1.00 27.56 189 SER A O 1
ATOM 1481 N N . TRP A 1 190 ? -33.467 14.401 -3.980 1.00 21.27 190 TRP A N 1
ATOM 1482 C CA . TRP A 1 190 ? -33.826 14.742 -2.606 1.00 21.27 190 TRP A CA 1
ATOM 1483 C C . TRP A 1 190 ? -33.292 16.132 -2.260 1.00 21.27 190 TRP A C 1
ATOM 1485 O O . TRP A 1 190 ? -32.089 16.373 -2.207 1.00 21.27 190 TRP A O 1
ATOM 1495 N N . VAL A 1 191 ? -34.240 17.045 -2.060 1.00 23.11 191 VAL A N 1
ATOM 1496 C CA . VAL A 1 191 ? -34.090 18.299 -1.318 1.00 23.11 191 VAL A CA 1
ATOM 1497 C C . VAL A 1 191 ? -34.348 17.984 0.154 1.00 23.11 191 VAL A C 1
ATOM 1499 O O . VAL A 1 191 ? -35.335 17.311 0.448 1.00 23.11 191 VAL A O 1
ATOM 1502 N N . ALA A 1 192 ? -33.536 18.525 1.063 1.00 18.58 192 ALA A N 1
ATOM 1503 C CA . ALA A 1 192 ? -34.000 18.977 2.376 1.00 18.58 192 ALA A CA 1
ATOM 1504 C C . ALA A 1 192 ? -32.985 19.945 3.006 1.00 18.58 192 ALA A C 1
ATOM 1506 O O . ALA A 1 192 ? -31.816 19.608 3.183 1.00 18.58 192 ALA A O 1
ATOM 1507 N N . GLU A 1 193 ? -33.484 21.137 3.334 1.00 18.47 193 GLU A N 1
ATOM 1508 C CA . GLU A 1 193 ? -32.944 22.072 4.324 1.00 18.47 193 GLU A CA 1
ATOM 1509 C C . GLU A 1 193 ? -32.874 21.412 5.713 1.00 18.47 193 GLU A C 1
ATOM 1511 O O . GLU A 1 193 ? -33.795 20.681 6.085 1.00 18.47 193 GLU A O 1
ATOM 1516 N N . VAL A 1 194 ? -31.820 21.708 6.483 1.00 26.66 194 VAL A N 1
ATOM 1517 C CA . VAL A 1 194 ? -31.827 22.726 7.561 1.00 26.66 194 VAL A CA 1
ATOM 1518 C C . VAL A 1 194 ? -30.467 23.418 7.563 1.00 26.66 194 VAL A C 1
ATOM 1520 O O . VAL A 1 194 ? -29.456 22.694 7.428 1.00 26.66 194 VAL A O 1
#

pLDDT: mean 82.27, std 22.58, range [18.47, 98.06]

Secondary structure (DSSP, 8-state):
-HHHHHHHHHHHHHHHHHTT-GGG------TT----TT--EEEEEE-TTGGG-HHHHHHHHHHHHTT-EEEEEE--TT-----HHHHHHHHTS-GGGTTTS-HHHHHHHHHHHTTSPPEE--TTS-HHHHHHHHHHHHHHHHH-------TTTTTTS------HHHHHHHHHHHHHHHTT--------------